Protein AF-A0A318IB27-F1 (afdb_monomer)

Secondary structure (DSSP, 8-state):
---------------------------HHHHHHHHHHHHHHHHHHTT-S--PPPPPPTTSHHHHHHHHHHHHHHHHHHHHHHHHHHHHHHHHHHHHHHHHHHHHHHHHHHHHHHHHHHHHHHHHHHHHHHHHHHHHHHHHTT---HHHHHHHHHHHHHHHHHHHHHHHHHHHHHTT-

Solvent-accessible surface area (backbone atoms only — not comparable to full-atom values): 10701 Å² total; per-residue (Å²): 134,92,79,89,88,85,85,82,87,81,89,88,81,86,79,84,82,81,85,75,83,84,76,82,79,74,57,75,71,56,56,56,50,52,55,53,53,52,56,57,57,56,62,62,62,76,71,70,76,82,83,82,85,79,87,80,76,96,81,53,64,68,63,54,48,54,50,49,55,54,47,53,54,48,50,53,49,51,52,48,52,51,50,55,47,52,52,51,51,51,53,50,51,52,52,50,51,56,50,50,52,54,50,51,55,50,50,53,50,52,52,50,52,45,52,53,39,54,51,50,40,54,53,49,52,54,49,42,52,54,49,50,54,50,48,53,57,33,49,77,67,67,72,59,51,74,71,55,51,52,58,49,50,54,53,41,52,53,47,51,55,48,39,50,55,43,50,55,51,40,53,60,52,59,77,72,109

Foldseek 3Di:
DDDDDDDDDDDDDDDDDDDDDPPPPDPPVVVVVVVVVVVVVVVVVVVPDDDDDDDDDPPCVVVVVVVVVVVVVVVVVVVVVVVVVVVVVVVVVVVVVVVVVVVVVVVVVLVVLLVVLVVLLVVLVVVLVVLVVVVVVCVVVVNDDPVNVVVSVVVNVVSVVVSVVSVVVSVVSVVVD

Radius of gyration: 41.43 Å; Cα contacts (8 Å, |Δi|>4): 38; chains: 1; bounding box: 82×75×104 Å

Nearest PDB structures (foldseek):
  4mh6-assembly1_A  TM=7.400E-01  e=7.649E+00  Vibrio parahaemolyticus RIMD 2210633
  5nnv-assembly1_A  TM=5.486E-01  e=3.718E+00  Bacillus subtilis subsp. subtilis str. 168
  4tko-assembly1_B  TM=5.538E-01  e=3.482E+00  Aquifex aeolicus VF5

Sequence (177 aa):
MVIKNNVKEPYNVWVSRGFRSFNLILPMKMIRVITLCAAVFFCQITMAQETSVPVIPVGNTEQMEQAKILEEAKEAKEVQKRIDKAERDAMKAEKAQKKAEKKLKKREKLTSDIDSKKRSIAKDTRKIEKLQEKMTKDQEKGKLSPLAIEKLNLKIDKLEKGIQKDKEKLDRLGRKQ

Mean predicted aligned error: 19.06 Å

Structure (mmCIF, N/CA/C/O backbone):
data_AF-A0A318IB27-F1
#
_entry.id   AF-A0A318IB27-F1
#
loop_
_atom_site.group_PDB
_atom_site.id
_atom_site.type_symbol
_atom_site.label_atom_id
_atom_site.label_alt_id
_atom_site.label_comp_id
_atom_site.label_asym_id
_atom_site.label_entity_id
_atom_site.label_seq_id
_atom_site.pdbx_PDB_ins_code
_atom_site.Cartn_x
_atom_site.Cartn_y
_atom_site.Cartn_z
_atom_site.occupancy
_atom_site.B_iso_or_equiv
_atom_site.auth_seq_id
_atom_site.auth_comp_id
_atom_site.auth_asym_id
_atom_site.auth_atom_id
_atom_site.pdbx_PDB_model_num
ATOM 1 N N . MET A 1 1 ? 15.494 -63.381 25.636 1.00 38.31 1 MET A N 1
ATOM 2 C CA . MET A 1 1 ? 16.592 -63.718 24.708 1.00 38.31 1 MET A CA 1
ATOM 3 C C . MET A 1 1 ? 16.727 -62.564 23.722 1.00 38.31 1 MET A C 1
ATOM 5 O O . MET A 1 1 ? 15.722 -62.117 23.189 1.00 38.31 1 MET A O 1
ATOM 9 N N . VAL A 1 2 ? 17.935 -62.009 23.627 1.00 41.12 2 VAL A N 1
ATOM 10 C CA . VAL A 1 2 ? 18.369 -60.872 22.786 1.00 41.12 2 VAL A CA 1
ATOM 11 C C . VAL A 1 2 ? 18.181 -61.270 21.304 1.00 41.12 2 VAL A C 1
ATOM 13 O O . VAL A 1 2 ? 18.254 -62.454 21.000 1.00 41.12 2 VAL A O 1
ATOM 16 N N . ILE A 1 3 ? 17.832 -60.389 20.360 1.00 42.78 3 ILE A N 1
ATOM 17 C CA . ILE A 1 3 ? 18.787 -59.619 19.539 1.00 42.78 3 ILE A CA 1
ATOM 18 C C . ILE A 1 3 ? 18.021 -58.546 18.737 1.00 42.78 3 ILE A C 1
ATOM 20 O O . ILE A 1 3 ? 17.115 -58.846 17.964 1.00 42.78 3 ILE A O 1
ATOM 24 N N . LYS A 1 4 ? 18.439 -57.284 18.914 1.00 46.69 4 LYS A N 1
ATOM 25 C CA . LYS A 1 4 ? 18.261 -56.183 17.955 1.00 46.69 4 LYS A CA 1
ATOM 26 C C . LYS A 1 4 ? 19.084 -56.496 16.708 1.00 46.69 4 LYS A C 1
ATOM 28 O O . LYS A 1 4 ? 20.252 -56.822 16.866 1.00 46.69 4 LYS A O 1
ATOM 33 N N . ASN A 1 5 ? 18.562 -56.252 15.510 1.00 49.19 5 ASN A N 1
ATOM 34 C CA . ASN A 1 5 ? 19.416 -55.826 14.404 1.00 49.19 5 ASN A CA 1
ATOM 35 C C . ASN A 1 5 ? 18.694 -54.828 13.502 1.00 49.19 5 ASN A C 1
ATOM 37 O O . ASN A 1 5 ? 17.497 -54.905 13.252 1.00 49.19 5 ASN A O 1
ATOM 41 N N . ASN A 1 6 ? 19.480 -53.838 13.117 1.00 45.00 6 ASN A N 1
ATOM 42 C CA . ASN A 1 6 ? 19.147 -52.533 12.593 1.00 45.00 6 ASN A CA 1
ATOM 43 C C . ASN A 1 6 ? 19.935 -52.413 11.292 1.00 45.00 6 ASN A C 1
ATOM 45 O O . ASN A 1 6 ? 21.157 -52.384 11.382 1.00 45.00 6 ASN A O 1
ATOM 49 N N . VAL A 1 7 ? 19.290 -52.360 10.123 1.00 48.00 7 VAL A N 1
ATOM 50 C CA . VAL A 1 7 ? 19.937 -51.868 8.895 1.00 48.00 7 VAL A CA 1
ATOM 51 C C . VAL A 1 7 ? 18.915 -51.117 8.034 1.00 48.00 7 VAL A C 1
ATOM 53 O O . VAL A 1 7 ? 17.853 -51.629 7.691 1.00 48.00 7 VAL A O 1
ATOM 56 N N . LYS A 1 8 ? 19.281 -49.867 7.745 1.00 40.97 8 LYS A N 1
ATOM 57 C CA . LYS A 1 8 ? 18.630 -48.834 6.932 1.00 40.97 8 LYS A CA 1
ATOM 58 C C . LYS A 1 8 ? 18.830 -49.066 5.424 1.00 40.97 8 LYS A C 1
ATOM 60 O O . LYS A 1 8 ? 19.967 -49.277 5.031 1.00 40.97 8 LYS A O 1
ATOM 65 N N . GLU A 1 9 ? 17.739 -48.866 4.666 1.00 42.59 9 GLU A N 1
ATOM 66 C CA . GLU A 1 9 ? 17.588 -48.137 3.372 1.00 42.59 9 GLU A CA 1
ATOM 67 C C . GLU A 1 9 ? 18.461 -48.473 2.127 1.00 42.59 9 GLU A C 1
ATOM 69 O O . GLU A 1 9 ? 19.534 -49.045 2.268 1.00 42.59 9 GLU A O 1
ATOM 74 N N . PRO A 1 10 ? 18.119 -48.003 0.895 1.00 51.00 10 PRO A N 1
ATOM 75 C CA . PRO A 1 10 ? 16.820 -47.585 0.332 1.00 51.00 10 PRO A CA 1
ATOM 76 C C . PRO A 1 10 ? 16.512 -48.112 -1.103 1.00 51.00 10 PRO A C 1
ATOM 78 O O . PRO A 1 10 ? 17.387 -48.381 -1.918 1.00 51.00 10 PRO A O 1
ATOM 81 N N . TYR A 1 11 ? 15.211 -48.168 -1.405 1.00 40.28 11 TYR A N 1
ATOM 82 C CA . TYR A 1 11 ? 14.511 -47.878 -2.673 1.00 40.28 11 TYR A CA 1
ATOM 83 C C . TYR A 1 11 ? 15.260 -47.955 -4.025 1.00 40.28 11 TYR A C 1
ATOM 85 O O . TYR A 1 11 ? 15.843 -46.980 -4.490 1.00 40.28 11 TYR A O 1
ATOM 93 N N . ASN A 1 12 ? 15.032 -49.054 -4.753 1.00 42.28 12 ASN A N 1
ATOM 94 C CA . ASN A 1 12 ? 15.069 -49.101 -6.218 1.00 42.28 12 ASN A CA 1
ATOM 95 C C . ASN A 1 12 ? 13.626 -49.107 -6.745 1.00 42.28 12 ASN A C 1
ATOM 97 O O . ASN A 1 12 ? 12.958 -50.138 -6.687 1.00 42.28 12 ASN A O 1
ATOM 101 N N . VAL A 1 13 ? 13.138 -47.977 -7.269 1.00 44.38 13 VAL A N 1
ATOM 102 C CA . VAL A 1 13 ? 11.916 -47.951 -8.090 1.00 44.38 13 VAL A CA 1
ATOM 103 C C . VAL A 1 13 ? 12.248 -47.368 -9.456 1.00 44.38 13 VAL A C 1
ATOM 105 O O . VAL A 1 13 ? 12.570 -46.196 -9.634 1.00 44.38 13 VAL A O 1
ATOM 108 N N . TRP A 1 14 ? 12.191 -48.287 -10.403 1.00 36.53 14 TRP A N 1
ATOM 109 C CA . TRP A 1 14 ? 12.417 -48.191 -11.828 1.00 36.53 14 TRP A CA 1
ATOM 110 C C . TRP A 1 14 ? 11.292 -47.362 -12.473 1.00 36.53 14 TRP A C 1
ATOM 112 O O . TRP A 1 14 ? 10.124 -47.739 -12.399 1.00 36.53 14 TRP A O 1
ATOM 122 N N . VAL A 1 15 ? 11.620 -46.219 -13.084 1.00 43.47 15 VAL A N 1
ATOM 123 C CA . VAL A 1 15 ? 10.656 -45.411 -13.850 1.00 43.47 15 VAL A CA 1
ATOM 124 C C . VAL A 1 15 ? 10.773 -45.773 -15.327 1.00 43.47 15 VAL A C 1
ATOM 126 O O . VAL A 1 15 ? 11.750 -45.436 -15.997 1.00 43.47 15 VAL A O 1
ATOM 129 N N . SER A 1 16 ? 9.746 -46.457 -15.827 1.00 41.84 16 SER A N 1
A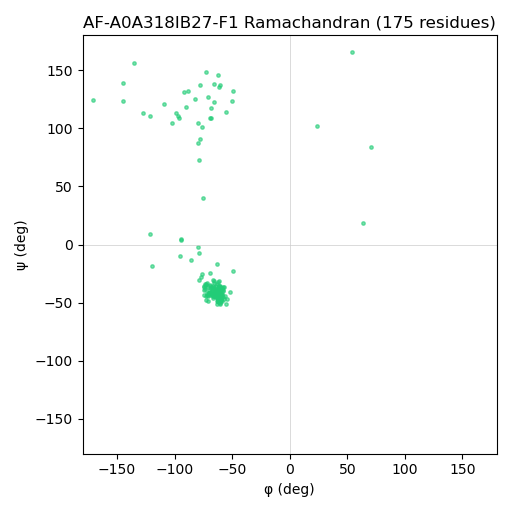TOM 130 C CA . SER A 1 16 ? 9.535 -46.800 -17.231 1.00 41.84 16 SER A CA 1
ATOM 131 C C . SER A 1 16 ? 9.545 -45.561 -18.134 1.00 41.84 16 SER A C 1
ATOM 133 O O . SER A 1 16 ? 8.641 -44.725 -18.094 1.00 41.84 16 SER A O 1
ATOM 135 N N . ARG A 1 17 ? 10.546 -45.475 -19.015 1.00 40.78 17 ARG A N 1
ATOM 136 C CA . ARG A 1 17 ? 10.558 -44.575 -20.175 1.00 40.78 17 ARG A CA 1
ATOM 137 C C . ARG A 1 17 ? 9.653 -45.148 -21.268 1.00 40.78 17 ARG A C 1
ATOM 139 O O . ARG A 1 17 ? 10.041 -46.051 -22.000 1.00 40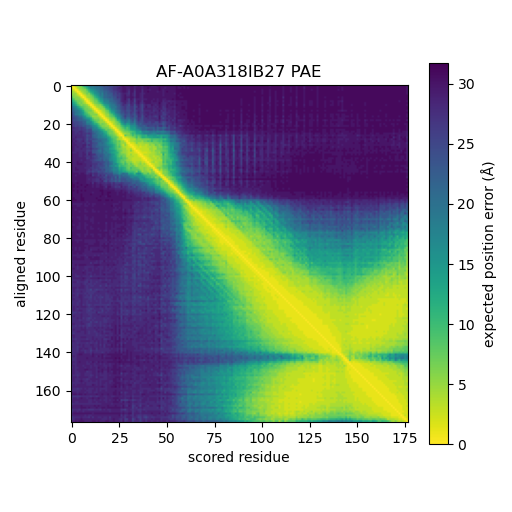.78 17 ARG A O 1
ATOM 146 N N . GLY A 1 18 ? 8.445 -44.599 -21.374 1.00 41.88 18 GLY A N 1
ATOM 147 C CA . GLY A 1 18 ? 7.540 -44.827 -22.496 1.00 41.88 18 GLY A CA 1
ATOM 148 C C . GLY A 1 18 ? 8.072 -44.179 -23.774 1.00 41.88 18 GLY A C 1
ATOM 149 O O . GLY A 1 18 ? 8.070 -42.958 -23.915 1.00 41.88 18 GLY A O 1
ATOM 150 N N . PHE A 1 19 ? 8.516 -45.023 -24.699 1.00 40.22 19 PHE A N 1
ATOM 151 C CA . PHE A 1 19 ? 8.835 -44.706 -26.086 1.00 40.22 19 PHE A CA 1
ATOM 152 C C . PHE A 1 19 ? 7.521 -44.368 -26.818 1.00 40.22 19 PHE A C 1
ATOM 154 O O . PHE A 1 19 ? 6.678 -45.243 -27.014 1.00 40.22 19 PHE A O 1
ATOM 161 N N . ARG A 1 20 ? 7.298 -43.096 -27.177 1.00 42.47 20 ARG A N 1
ATOM 162 C CA . ARG A 1 20 ? 6.221 -42.693 -28.099 1.00 42.47 20 ARG A CA 1
ATOM 163 C C . ARG A 1 20 ? 6.827 -42.245 -29.420 1.00 42.47 20 ARG A C 1
ATOM 165 O O . ARG A 1 20 ? 7.618 -41.308 -29.470 1.00 42.47 20 ARG A O 1
ATOM 172 N N . SER A 1 21 ? 6.419 -42.950 -30.465 1.00 42.00 21 SER A N 1
ATOM 173 C CA . SER A 1 21 ? 6.747 -42.760 -31.870 1.00 42.00 21 SER A CA 1
ATOM 174 C C . SER A 1 21 ? 6.536 -41.315 -32.331 1.00 42.00 21 SER A C 1
ATOM 176 O O . SER A 1 21 ? 5.437 -40.768 -32.230 1.00 42.00 21 SER A O 1
ATOM 178 N N . PHE A 1 22 ? 7.592 -40.711 -32.874 1.00 38.22 22 PHE A N 1
ATOM 179 C CA . PHE A 1 22 ? 7.552 -39.417 -33.550 1.00 38.2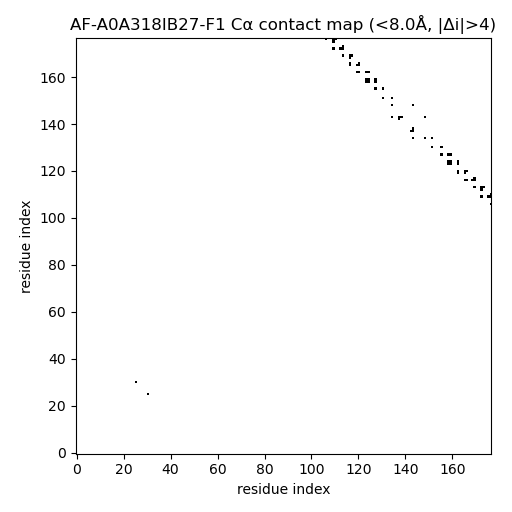2 22 PHE A CA 1
ATOM 180 C C . PHE A 1 22 ? 6.975 -39.610 -34.962 1.00 38.22 22 PHE A C 1
ATOM 182 O O . PHE A 1 22 ? 7.697 -39.890 -35.913 1.00 38.22 22 PHE A O 1
ATOM 189 N N . ASN A 1 23 ? 5.654 -39.489 -35.103 1.00 41.22 23 ASN A N 1
ATOM 190 C CA . ASN A 1 23 ? 5.023 -39.272 -36.404 1.00 41.22 23 ASN A CA 1
ATOM 191 C C . ASN A 1 23 ? 5.162 -37.782 -36.746 1.00 41.22 23 ASN A C 1
ATOM 193 O O . ASN A 1 23 ? 4.488 -36.935 -36.159 1.00 41.22 23 ASN A O 1
ATOM 197 N N . LEU A 1 24 ? 6.082 -37.457 -37.657 1.00 50.94 24 LEU A N 1
ATOM 198 C CA . LEU A 1 24 ? 6.379 -36.089 -38.082 1.00 50.94 24 LEU A CA 1
ATOM 199 C C . LEU A 1 24 ? 5.321 -35.607 -39.091 1.00 50.94 24 LEU A C 1
ATOM 201 O O . LEU A 1 24 ? 5.569 -35.504 -40.288 1.00 50.94 24 LEU A O 1
ATOM 205 N N . ILE A 1 25 ? 4.111 -35.322 -38.612 1.00 56.25 25 ILE A N 1
ATOM 206 C CA . ILE A 1 25 ? 3.087 -34.637 -39.409 1.00 56.25 25 ILE A CA 1
ATOM 207 C C . ILE A 1 25 ? 3.426 -33.144 -39.378 1.00 56.25 25 ILE A C 1
ATOM 209 O O . ILE A 1 25 ? 2.989 -32.399 -38.500 1.00 56.25 25 ILE A O 1
ATOM 213 N N . LEU A 1 26 ? 4.277 -32.709 -40.310 1.00 55.53 26 LEU A N 1
ATOM 214 C CA . LEU A 1 26 ? 4.563 -31.290 -40.505 1.00 55.53 26 LEU A CA 1
ATOM 215 C C . LEU A 1 26 ? 3.323 -30.608 -41.120 1.00 55.53 26 LEU A C 1
ATOM 217 O O . LEU A 1 26 ? 2.827 -31.061 -42.153 1.00 55.53 26 LEU A O 1
ATOM 221 N N . PRO A 1 27 ? 2.795 -29.519 -40.531 1.00 55.69 27 PRO A N 1
ATOM 222 C CA . PRO A 1 27 ? 1.647 -28.803 -41.081 1.00 55.69 27 PRO A CA 1
ATOM 223 C C . PRO A 1 27 ? 1.964 -28.267 -42.487 1.00 55.69 27 PRO A C 1
ATOM 225 O O . PRO A 1 27 ? 3.021 -27.676 -42.690 1.00 55.69 27 PRO A O 1
ATOM 228 N N . MET A 1 28 ? 1.029 -28.386 -43.443 1.00 61.12 28 MET A N 1
ATOM 229 C CA . MET A 1 28 ? 1.177 -27.953 -44.856 1.00 61.12 28 MET A CA 1
ATOM 230 C C . MET A 1 28 ? 1.713 -26.520 -45.045 1.00 61.12 28 MET A C 1
ATOM 232 O O . MET A 1 28 ? 2.271 -26.183 -46.088 1.00 61.12 28 MET A O 1
ATOM 236 N N . LYS A 1 29 ? 1.561 -25.662 -44.031 1.00 57.09 29 LYS A N 1
ATOM 237 C CA . LYS A 1 29 ? 2.108 -24.301 -44.005 1.00 57.09 29 LYS A CA 1
ATOM 238 C C . LYS A 1 29 ? 3.640 -24.279 -43.905 1.00 57.09 29 LYS A C 1
ATOM 240 O O . LYS A 1 29 ? 4.251 -23.423 -44.530 1.00 57.09 29 LYS A O 1
ATOM 245 N N . MET A 1 30 ? 4.262 -25.226 -43.196 1.00 59.56 30 MET A N 1
ATOM 246 C CA . MET A 1 30 ? 5.726 -25.331 -43.096 1.00 59.56 30 MET A CA 1
ATOM 247 C C . MET A 1 30 ? 6.366 -25.838 -44.391 1.00 59.56 30 MET A C 1
ATOM 249 O O . MET A 1 30 ? 7.422 -25.344 -44.767 1.00 59.56 30 MET A O 1
ATOM 253 N N . ILE A 1 31 ? 5.700 -26.739 -45.120 1.00 63.38 31 ILE A N 1
ATOM 254 C CA . ILE A 1 31 ? 6.185 -27.222 -46.425 1.00 63.38 31 ILE A CA 1
ATOM 255 C C . ILE A 1 31 ? 6.308 -26.047 -47.406 1.00 63.38 31 ILE A C 1
ATOM 257 O O . ILE A 1 31 ? 7.343 -25.889 -48.041 1.00 63.38 31 ILE A O 1
ATOM 261 N N . ARG A 1 32 ? 5.310 -25.151 -47.445 1.00 61.03 32 ARG A N 1
ATOM 262 C CA . ARG A 1 32 ? 5.336 -23.948 -48.299 1.00 61.03 32 ARG A CA 1
ATOM 263 C C . ARG A 1 32 ? 6.462 -22.968 -47.950 1.00 61.03 32 ARG A C 1
ATOM 265 O O . ARG A 1 32 ? 7.012 -22.345 -48.852 1.00 61.03 32 ARG A O 1
ATOM 272 N N . VAL A 1 33 ? 6.817 -22.845 -46.670 1.00 68.50 33 VAL A N 1
ATOM 273 C CA . VAL A 1 33 ? 7.928 -21.986 -46.221 1.00 68.50 33 VAL A CA 1
ATOM 274 C C . VAL A 1 33 ? 9.277 -22.586 -46.624 1.00 68.50 33 VAL A C 1
ATOM 276 O O . VAL A 1 33 ? 10.133 -21.866 -47.128 1.00 68.50 33 VAL A O 1
ATOM 279 N N . ILE A 1 34 ? 9.444 -23.906 -46.493 1.00 70.25 34 ILE A N 1
ATOM 280 C CA . ILE A 1 34 ? 10.672 -24.604 -46.903 1.00 70.25 34 ILE A CA 1
ATOM 281 C C . ILE A 1 34 ? 10.877 -24.498 -48.424 1.00 70.25 34 ILE A C 1
ATOM 283 O O . ILE A 1 34 ? 11.988 -24.216 -48.869 1.00 70.25 34 ILE A O 1
ATOM 287 N N . THR A 1 35 ? 9.813 -24.634 -49.225 1.00 67.31 35 THR A N 1
ATOM 288 C CA . THR A 1 35 ? 9.892 -24.471 -50.689 1.00 67.31 35 THR A CA 1
ATOM 289 C C . THR A 1 35 ? 10.285 -23.046 -51.100 1.00 67.31 35 THR A C 1
ATOM 291 O O . THR A 1 35 ? 11.093 -22.874 -52.009 1.00 67.31 35 THR A O 1
ATOM 294 N N . LEU A 1 36 ? 9.777 -22.018 -50.410 1.00 66.50 36 LEU A N 1
ATOM 295 C CA . LEU A 1 36 ? 10.155 -20.619 -50.655 1.00 66.50 36 LEU A CA 1
ATOM 296 C C . LEU A 1 36 ? 11.618 -20.334 -50.277 1.00 66.50 36 LEU A C 1
ATOM 298 O O . LEU A 1 36 ? 12.319 -19.654 -51.022 1.00 66.50 36 LEU A O 1
ATOM 302 N N . CYS A 1 37 ? 12.108 -20.894 -49.168 1.00 64.62 37 CYS A N 1
ATOM 303 C CA . CYS A 1 37 ? 13.511 -20.755 -48.768 1.00 64.62 37 CYS A CA 1
ATOM 304 C C . CYS A 1 37 ? 14.480 -21.444 -49.746 1.00 64.62 37 CYS A C 1
ATOM 306 O O . CYS A 1 37 ? 15.548 -20.899 -50.020 1.00 64.62 37 CYS A O 1
ATOM 308 N N . ALA A 1 38 ? 14.108 -22.596 -50.315 1.00 66.12 38 ALA A N 1
ATOM 309 C CA . ALA A 1 38 ? 14.929 -23.292 -51.309 1.00 66.12 38 ALA A CA 1
ATOM 310 C C . ALA A 1 38 ? 15.066 -22.502 -52.627 1.00 66.12 38 ALA A C 1
ATOM 312 O O . ALA A 1 38 ? 16.149 -22.460 -53.211 1.00 66.12 38 ALA A O 1
ATOM 313 N N . ALA A 1 39 ? 14.005 -21.814 -53.065 1.00 63.91 39 ALA A N 1
ATOM 314 C CA . ALA A 1 39 ? 14.032 -20.981 -54.271 1.00 63.91 39 ALA A CA 1
ATOM 315 C C . ALA A 1 39 ? 14.952 -19.752 -54.129 1.00 63.91 39 ALA A C 1
ATOM 317 O O . ALA A 1 39 ? 15.639 -19.375 -55.077 1.00 63.91 39 ALA A O 1
ATOM 318 N N . VAL A 1 40 ? 15.022 -19.155 -52.933 1.00 65.88 40 VAL A N 1
ATOM 319 C CA . VAL A 1 40 ? 15.934 -18.032 -52.651 1.00 65.88 40 VAL A CA 1
ATOM 320 C C . VAL A 1 40 ? 17.395 -18.491 -52.640 1.00 65.88 40 VAL A C 1
ATOM 322 O O . VAL A 1 40 ? 18.258 -17.779 -53.149 1.00 65.88 40 VAL A O 1
ATOM 325 N N . PHE A 1 41 ? 17.677 -19.692 -52.124 1.00 62.88 41 PHE A N 1
ATOM 326 C CA . PHE A 1 41 ? 19.031 -20.256 -52.118 1.00 62.88 41 PHE A CA 1
ATOM 327 C C . PHE A 1 41 ? 19.529 -20.620 -53.524 1.00 62.88 41 PHE A C 1
ATOM 329 O O . PHE A 1 41 ? 20.696 -20.397 -53.834 1.00 62.88 41 PHE A O 1
ATOM 336 N N . PHE A 1 42 ? 18.647 -21.115 -54.400 1.00 59.53 42 PHE A N 1
ATOM 337 C CA . PHE A 1 42 ? 18.995 -21.434 -55.789 1.00 59.53 42 PHE A CA 1
ATOM 338 C C . PHE A 1 42 ? 19.367 -20.182 -56.607 1.00 59.53 42 PHE A C 1
ATOM 340 O O . PHE A 1 42 ? 20.271 -20.231 -57.436 1.00 59.53 42 PHE A O 1
ATOM 347 N N . CYS A 1 43 ? 18.744 -19.035 -56.311 1.00 59.00 43 CYS A N 1
ATOM 348 C CA . CYS A 1 43 ? 19.005 -17.762 -56.994 1.00 59.00 43 CYS A CA 1
ATOM 349 C C . CYS A 1 43 ? 20.402 -17.174 -56.691 1.00 59.00 43 CYS A C 1
ATOM 351 O O . CYS A 1 43 ? 20.958 -16.431 -57.496 1.00 59.00 43 CYS A O 1
ATOM 353 N N . GLN A 1 44 ? 21.004 -17.528 -55.549 1.00 53.97 44 GLN A N 1
ATOM 354 C CA . GLN A 1 44 ? 22.350 -17.064 -55.177 1.00 53.97 44 GLN A CA 1
ATOM 355 C C . GLN A 1 44 ? 23.463 -17.800 -55.945 1.00 53.97 44 GLN A C 1
ATOM 357 O O . GLN A 1 44 ? 24.540 -17.247 -56.140 1.00 53.97 44 GLN A O 1
ATOM 362 N N . ILE A 1 45 ? 23.219 -19.032 -56.410 1.00 58.47 45 ILE A N 1
ATOM 363 C CA . ILE A 1 45 ? 24.243 -19.858 -57.076 1.00 58.47 45 ILE A CA 1
ATOM 364 C C . ILE A 1 45 ? 24.450 -19.414 -58.535 1.00 58.47 45 ILE A C 1
ATOM 366 O O . ILE A 1 45 ? 25.562 -19.479 -59.052 1.00 58.47 45 ILE A O 1
ATOM 370 N N . THR A 1 46 ? 23.415 -18.884 -59.194 1.00 54.97 46 THR A N 1
ATOM 371 C CA . THR A 1 46 ? 23.473 -18.456 -60.606 1.00 54.97 46 THR A CA 1
ATOM 372 C C . THR A 1 46 ? 24.149 -17.102 -60.840 1.00 54.97 46 THR A C 1
ATOM 374 O O . THR A 1 46 ? 24.381 -16.741 -61.988 1.00 54.97 46 THR A O 1
ATOM 377 N N . MET A 1 47 ? 24.490 -16.350 -59.789 1.00 53.00 47 MET A N 1
ATOM 378 C CA . MET A 1 47 ? 25.232 -15.081 -59.906 1.00 53.00 47 MET A CA 1
ATOM 379 C C . MET A 1 47 ? 26.753 -15.246 -59.734 1.00 53.00 47 MET A C 1
ATOM 381 O O . MET A 1 47 ? 27.476 -14.255 -59.725 1.00 53.00 47 MET A O 1
ATOM 385 N N . ALA A 1 48 ? 27.250 -16.482 -59.595 1.00 54.41 48 ALA A N 1
ATOM 386 C CA . ALA A 1 48 ? 28.656 -16.773 -59.306 1.00 54.41 48 ALA A CA 1
ATOM 387 C C . ALA A 1 48 ? 29.538 -17.050 -60.545 1.00 54.41 48 ALA A C 1
ATOM 389 O O . ALA A 1 48 ? 30.716 -17.361 -60.375 1.00 54.41 48 ALA A O 1
ATOM 390 N N . GLN A 1 49 ? 29.022 -16.936 -61.777 1.00 42.62 49 GLN A N 1
ATOM 391 C CA . GLN A 1 49 ? 29.834 -17.106 -62.989 1.00 42.62 49 GLN A CA 1
ATOM 392 C C . GLN A 1 49 ? 30.277 -15.773 -63.612 1.00 42.62 49 GLN A C 1
ATOM 394 O O . GLN A 1 49 ? 29.484 -15.019 -64.165 1.00 42.62 49 GLN A O 1
ATOM 399 N N . GLU A 1 50 ? 31.598 -15.587 -63.545 1.00 44.6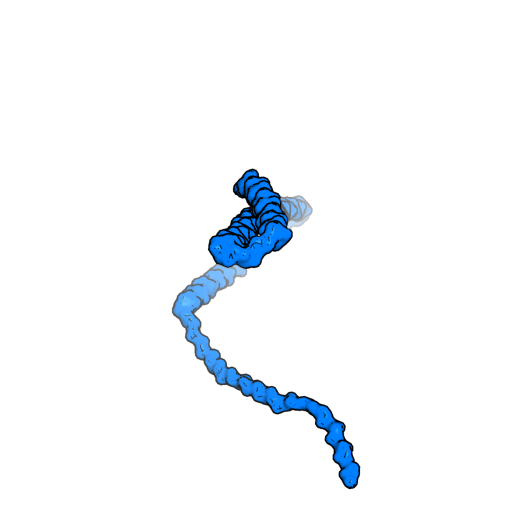9 50 GLU A N 1
ATOM 400 C CA . GLU A 1 50 ? 32.476 -15.013 -64.573 1.00 44.69 50 GLU A CA 1
ATOM 401 C C . GLU A 1 50 ? 32.374 -13.509 -64.858 1.00 44.69 50 GLU A C 1
ATOM 403 O O . GLU A 1 50 ? 31.825 -13.058 -65.859 1.00 44.69 50 GLU A O 1
ATOM 408 N N . THR A 1 51 ? 33.080 -12.723 -64.041 1.00 40.56 51 THR A N 1
ATOM 409 C CA . THR A 1 51 ? 33.666 -11.457 -64.502 1.00 40.56 51 THR A CA 1
ATOM 410 C C . THR A 1 51 ? 35.132 -11.672 -64.862 1.00 40.56 51 THR A C 1
ATOM 412 O O . THR A 1 51 ? 35.979 -11.904 -63.999 1.00 40.56 51 THR A O 1
ATOM 415 N N . SER A 1 52 ? 35.402 -11.595 -66.162 1.00 45.50 52 SER A N 1
ATOM 416 C CA . SER A 1 52 ? 36.714 -11.560 -66.804 1.00 45.50 52 SER A CA 1
ATOM 417 C C . SER A 1 52 ? 37.649 -10.528 -66.172 1.00 45.50 52 SER A C 1
ATOM 419 O O . SER A 1 52 ? 37.280 -9.365 -66.011 1.00 45.50 52 SER A O 1
ATOM 421 N N . VAL A 1 53 ? 38.873 -10.959 -65.876 1.00 50.31 53 VAL A N 1
ATOM 422 C CA . VAL A 1 53 ? 39.991 -10.152 -65.369 1.00 50.31 53 VAL A CA 1
ATOM 423 C C . VAL A 1 53 ? 40.441 -9.126 -66.424 1.00 50.31 53 VAL A C 1
ATOM 425 O O . VAL A 1 53 ? 40.862 -9.545 -67.503 1.00 50.31 53 VAL A O 1
ATOM 428 N N . PRO A 1 54 ? 40.442 -7.807 -66.146 1.00 48.06 54 PRO A N 1
ATOM 429 C CA . PRO A 1 54 ? 41.221 -6.854 -66.922 1.00 48.06 54 PRO A CA 1
ATOM 430 C C . PRO A 1 54 ? 42.611 -6.644 -66.297 1.00 48.06 54 PRO A C 1
ATOM 432 O O . PRO A 1 54 ? 42.767 -6.418 -65.098 1.00 48.06 54 PRO A O 1
ATOM 435 N N . VAL A 1 55 ? 43.622 -6.737 -67.158 1.00 51.50 55 VAL A N 1
ATOM 436 C CA . VAL A 1 55 ? 45.054 -6.538 -66.898 1.00 51.50 55 VAL A CA 1
ATOM 437 C C . VAL A 1 55 ? 45.340 -5.106 -66.412 1.00 51.50 55 VAL A C 1
ATOM 439 O O . VAL A 1 55 ? 44.832 -4.138 -66.975 1.00 51.50 55 VAL A O 1
ATOM 442 N N . ILE A 1 56 ? 46.174 -4.979 -65.374 1.00 46.75 56 ILE A N 1
ATOM 443 C CA . ILE A 1 56 ? 46.553 -3.725 -64.695 1.00 46.75 56 ILE A CA 1
ATOM 444 C C . ILE A 1 56 ? 47.785 -3.085 -65.378 1.00 46.75 56 ILE A C 1
ATOM 446 O O . ILE A 1 56 ? 48.789 -3.780 -65.545 1.00 46.75 56 ILE A O 1
ATOM 450 N N . PRO A 1 57 ? 47.793 -1.773 -65.698 1.00 47.88 57 PRO A N 1
ATOM 451 C CA . PRO A 1 57 ? 49.023 -1.013 -65.926 1.00 47.88 57 PRO A CA 1
ATOM 452 C C . PRO A 1 57 ? 49.640 -0.554 -64.587 1.00 47.88 57 PRO A C 1
ATOM 454 O O . PRO A 1 57 ? 48.995 0.095 -63.763 1.00 47.88 57 PRO A O 1
ATOM 457 N N . VAL A 1 58 ? 50.914 -0.899 -64.388 1.00 49.12 58 VAL A N 1
ATOM 458 C CA . VAL A 1 58 ? 51.704 -0.889 -63.133 1.00 49.12 58 VAL A CA 1
ATOM 459 C C . VAL A 1 58 ? 52.139 0.528 -62.673 1.00 49.12 58 VAL A C 1
ATOM 461 O O . VAL A 1 58 ? 53.250 0.732 -62.209 1.00 49.12 58 VAL A O 1
ATOM 464 N N . GLY A 1 59 ? 51.276 1.543 -62.798 1.00 48.75 59 GLY A N 1
ATOM 465 C CA . GLY A 1 59 ? 51.594 2.934 -62.412 1.00 48.75 59 GLY A CA 1
ATOM 466 C C . GLY A 1 59 ? 50.712 3.559 -61.321 1.00 48.75 59 GLY A C 1
ATOM 467 O O . GLY A 1 59 ? 51.123 4.535 -60.705 1.00 48.75 59 GLY A O 1
ATOM 468 N N . ASN A 1 60 ? 49.520 3.002 -61.060 1.00 53.19 60 ASN A N 1
ATOM 469 C CA . ASN A 1 60 ? 48.467 3.642 -60.245 1.00 53.19 60 ASN A CA 1
ATOM 470 C C . ASN A 1 60 ? 48.033 2.821 -59.010 1.00 53.19 60 ASN A C 1
ATOM 472 O O . ASN A 1 60 ? 47.035 3.146 -58.361 1.00 53.19 60 ASN A O 1
ATOM 476 N N . THR A 1 61 ? 48.746 1.738 -58.696 1.00 54.28 61 THR A N 1
ATOM 477 C CA . THR A 1 61 ? 48.333 0.710 -57.724 1.00 54.28 61 THR A CA 1
ATOM 478 C C . THR A 1 61 ? 48.187 1.263 -56.304 1.00 54.28 61 THR A C 1
ATOM 480 O O . THR A 1 61 ? 47.194 0.988 -55.639 1.00 54.28 61 THR A O 1
ATOM 483 N N . GLU A 1 62 ? 49.097 2.139 -55.876 1.00 55.47 62 GLU A N 1
ATOM 484 C CA . GLU A 1 62 ? 49.088 2.711 -54.521 1.00 55.47 62 GLU A CA 1
ATOM 485 C C . GLU A 1 62 ? 47.912 3.676 -54.286 1.00 55.47 62 GLU A C 1
ATOM 487 O O . GLU A 1 62 ? 47.321 3.695 -53.208 1.00 55.47 62 GLU A O 1
ATOM 492 N N . GLN A 1 63 ? 47.513 4.454 -55.300 1.00 57.44 63 GLN A N 1
ATOM 493 C CA . GLN A 1 63 ? 46.367 5.371 -55.198 1.00 57.44 63 GLN A CA 1
ATOM 494 C C . GLN A 1 63 ? 45.030 4.618 -55.206 1.00 57.44 63 GLN A C 1
ATOM 496 O O . GLN A 1 63 ? 44.079 5.025 -54.538 1.00 57.44 63 GLN A O 1
ATOM 501 N N . MET A 1 64 ? 44.956 3.504 -55.938 1.00 59.00 64 MET A N 1
ATOM 502 C CA . MET A 1 64 ? 43.767 2.655 -56.013 1.00 59.00 64 MET A CA 1
ATOM 503 C C . MET A 1 64 ? 43.582 1.819 -54.734 1.00 59.00 64 MET A C 1
ATOM 505 O O . MET A 1 64 ? 42.457 1.658 -54.260 1.00 59.00 64 MET A O 1
ATOM 509 N N . GLU A 1 65 ? 44.678 1.358 -54.123 1.00 61.69 65 GLU A N 1
ATOM 510 C CA . GLU A 1 65 ? 44.669 0.729 -52.796 1.00 61.69 65 GLU A CA 1
ATOM 511 C C . GLU A 1 65 ? 44.289 1.725 -51.696 1.00 61.69 65 GLU A C 1
ATOM 513 O O . GLU A 1 65 ? 43.418 1.427 -50.880 1.00 61.69 65 GLU A O 1
ATOM 518 N N . GLN A 1 66 ? 44.841 2.943 -51.707 1.00 62.06 66 GLN A N 1
ATOM 519 C CA . GLN A 1 66 ? 44.439 3.996 -50.766 1.00 62.06 66 GLN A CA 1
ATOM 520 C C . GLN A 1 66 ? 42.956 4.372 -50.905 1.00 62.06 66 GLN A C 1
ATOM 522 O O . GLN A 1 66 ? 42.285 4.584 -49.894 1.00 62.06 66 GLN A O 1
ATOM 527 N N . ALA A 1 67 ? 42.418 4.414 -52.129 1.00 69.19 67 ALA A N 1
ATOM 528 C CA . ALA A 1 67 ? 40.996 4.658 -52.368 1.00 69.19 67 ALA A CA 1
ATOM 529 C C . ALA A 1 67 ? 40.107 3.525 -51.824 1.00 69.19 67 ALA A C 1
ATOM 531 O O . ALA A 1 67 ? 39.112 3.818 -51.160 1.00 69.19 67 ALA A O 1
ATOM 532 N N . LYS A 1 68 ? 40.495 2.254 -52.018 1.00 69.19 68 LYS A N 1
ATOM 533 C CA . LYS A 1 68 ? 39.802 1.086 -51.441 1.00 69.19 68 LYS A CA 1
ATOM 534 C C . LYS A 1 68 ? 39.819 1.090 -49.915 1.00 69.19 68 LYS A C 1
ATOM 536 O O . LYS A 1 68 ? 38.773 0.924 -49.299 1.00 69.19 68 LYS A O 1
ATOM 541 N N . ILE A 1 69 ? 40.972 1.357 -49.300 1.00 71.00 69 ILE A N 1
ATOM 542 C CA . ILE A 1 69 ? 41.104 1.439 -47.836 1.00 71.00 69 ILE A CA 1
ATOM 543 C C . ILE A 1 69 ? 40.224 2.571 -47.279 1.00 71.00 69 ILE A C 1
ATOM 545 O O . ILE A 1 69 ? 39.610 2.435 -46.219 1.00 71.00 69 ILE A O 1
ATOM 549 N N . LEU A 1 70 ? 40.126 3.698 -47.992 1.00 72.75 70 LEU A N 1
ATOM 550 C CA . LEU A 1 70 ? 39.285 4.824 -47.589 1.00 72.75 70 LEU A CA 1
ATOM 551 C C . LEU A 1 70 ? 37.785 4.531 -47.757 1.00 72.75 70 LEU A C 1
ATOM 553 O O . LEU A 1 70 ? 36.976 5.038 -46.976 1.00 72.75 70 LEU A O 1
ATOM 557 N N . GLU A 1 71 ? 37.406 3.740 -48.760 1.00 74.19 71 GLU A N 1
ATOM 558 C CA . GLU A 1 71 ? 36.028 3.304 -48.986 1.00 74.19 71 GLU A CA 1
ATOM 559 C C . GLU A 1 71 ? 35.597 2.260 -47.948 1.00 74.19 71 GLU A C 1
ATOM 561 O O . GLU A 1 71 ? 34.598 2.473 -47.262 1.00 74.19 71 GLU A O 1
ATOM 566 N N . GLU A 1 72 ? 36.417 1.239 -47.693 1.00 71.88 72 GLU A N 1
ATOM 567 C CA . GLU A 1 72 ? 36.204 0.264 -46.615 1.00 71.88 72 GLU A CA 1
ATOM 568 C C . GLU A 1 72 ? 36.131 0.946 -45.241 1.00 71.88 72 GLU A C 1
ATOM 570 O O . GLU A 1 72 ? 35.272 0.625 -44.418 1.00 71.88 72 GLU A O 1
ATOM 575 N N . ALA A 1 73 ? 36.960 1.966 -44.988 1.00 73.31 73 ALA A N 1
ATOM 576 C CA . ALA A 1 73 ? 36.884 2.754 -43.759 1.00 73.31 73 ALA A CA 1
ATOM 577 C C . ALA A 1 73 ? 35.588 3.582 -43.652 1.00 73.31 73 ALA A C 1
ATOM 579 O O . ALA A 1 73 ? 35.113 3.842 -42.540 1.00 73.31 73 ALA A O 1
ATOM 580 N N . LYS A 1 74 ? 35.000 4.024 -44.773 1.00 80.38 74 LYS A N 1
ATOM 581 C CA . LYS A 1 74 ? 33.690 4.701 -44.790 1.00 80.38 74 LYS A CA 1
ATOM 582 C C . LYS A 1 74 ? 32.559 3.704 -44.566 1.00 80.38 74 LYS A C 1
ATOM 584 O O . LYS A 1 74 ? 31.678 3.987 -43.756 1.00 80.38 74 LYS A O 1
ATOM 589 N N . GLU A 1 75 ? 32.608 2.541 -45.204 1.00 75.94 75 GLU A N 1
ATOM 590 C CA . GLU A 1 75 ? 31.622 1.476 -45.015 1.00 75.94 75 GLU A CA 1
ATOM 591 C C . GLU A 1 75 ? 31.638 0.944 -43.581 1.00 75.94 75 GLU A C 1
ATOM 593 O O . GLU A 1 75 ? 30.589 0.892 -42.938 1.00 75.94 75 GLU A O 1
ATOM 598 N N . ALA A 1 76 ? 32.818 0.679 -43.015 1.00 76.75 76 ALA A N 1
ATOM 599 C CA . ALA A 1 76 ? 32.969 0.281 -41.618 1.00 76.75 76 ALA A CA 1
ATOM 600 C C . ALA A 1 76 ? 32.416 1.346 -40.654 1.00 76.75 76 ALA A C 1
ATOM 602 O O . ALA A 1 76 ? 31.731 1.016 -39.685 1.00 76.75 76 ALA A O 1
ATOM 603 N N . LYS A 1 77 ? 32.634 2.641 -40.937 1.00 81.94 77 LYS A N 1
ATOM 604 C CA . LYS A 1 77 ? 32.056 3.742 -40.145 1.00 81.94 77 LYS A CA 1
ATOM 605 C C . LYS A 1 77 ? 30.535 3.815 -40.263 1.00 81.94 77 LYS A C 1
ATOM 607 O O . LYS A 1 77 ? 29.871 4.099 -39.268 1.00 81.94 77 LYS A O 1
ATOM 612 N N . GLU A 1 78 ? 29.965 3.586 -41.441 1.00 83.44 78 GLU A N 1
ATOM 613 C CA . GLU A 1 78 ? 28.510 3.580 -41.623 1.00 83.44 78 GLU A CA 1
ATOM 614 C C . GLU A 1 78 ? 27.857 2.359 -40.963 1.00 83.44 78 GLU A C 1
ATOM 616 O O . GLU A 1 78 ? 26.817 2.499 -40.315 1.00 83.44 78 GLU A O 1
ATOM 621 N N . VAL A 1 79 ? 28.492 1.187 -41.035 1.00 80.44 79 VAL A N 1
ATOM 622 C CA . VAL A 1 79 ? 28.062 -0.017 -40.312 1.00 80.44 79 VAL A CA 1
ATOM 623 C C . VAL A 1 79 ? 28.131 0.212 -38.801 1.00 80.44 79 VAL A C 1
ATOM 625 O O . VAL A 1 79 ? 27.132 -0.016 -38.117 1.00 80.44 79 VAL A O 1
ATOM 628 N N . GLN A 1 80 ? 29.230 0.769 -38.282 1.00 82.75 80 GLN A N 1
ATOM 629 C CA . GLN A 1 80 ? 29.356 1.094 -36.859 1.00 82.75 80 GLN A CA 1
ATOM 630 C C . GLN A 1 80 ? 28.277 2.087 -36.411 1.00 82.75 80 GLN A C 1
ATOM 632 O O . GLN A 1 80 ? 27.590 1.849 -35.424 1.00 82.75 80 GLN A O 1
ATOM 637 N N . LYS A 1 81 ? 28.022 3.155 -37.181 1.00 86.31 81 LYS A N 1
ATOM 638 C CA . LYS A 1 81 ? 26.942 4.110 -36.875 1.00 86.31 81 LYS A CA 1
ATOM 639 C C . LYS A 1 81 ? 25.561 3.454 -36.865 1.00 86.31 81 LYS A C 1
ATOM 641 O O . LYS A 1 81 ? 24.701 3.888 -36.096 1.00 86.31 81 LYS A O 1
ATOM 646 N N . ARG A 1 82 ? 25.305 2.467 -37.732 1.00 82.56 82 ARG A N 1
ATOM 647 C CA . ARG A 1 82 ? 24.039 1.714 -37.756 1.00 82.56 82 ARG A CA 1
ATOM 648 C C . ARG A 1 82 ? 23.907 0.820 -36.525 1.00 82.56 82 ARG A C 1
ATOM 650 O O . ARG A 1 82 ? 22.840 0.828 -35.916 1.00 82.56 82 ARG A O 1
ATOM 657 N N . ILE A 1 83 ? 24.980 0.140 -36.123 1.00 84.44 83 ILE A N 1
ATOM 658 C CA . ILE A 1 83 ? 25.030 -0.664 -34.892 1.00 84.44 83 ILE A CA 1
ATOM 659 C C . ILE A 1 83 ? 24.825 0.235 -33.666 1.00 84.44 83 ILE A C 1
ATOM 661 O O . ILE A 1 83 ? 23.909 -0.005 -32.886 1.00 84.44 83 ILE A O 1
ATOM 665 N N . ASP A 1 84 ? 25.555 1.346 -33.561 1.00 86.81 84 ASP A N 1
ATOM 666 C CA . ASP A 1 84 ? 25.440 2.299 -32.450 1.00 86.81 84 ASP A CA 1
ATOM 667 C C . ASP A 1 84 ? 24.049 2.949 -32.373 1.00 86.81 84 ASP A C 1
ATOM 669 O O . ASP A 1 84 ? 23.581 3.346 -31.302 1.00 86.81 84 ASP A O 1
ATOM 673 N N . LYS A 1 85 ? 23.373 3.153 -33.512 1.00 87.62 85 LYS A N 1
ATOM 674 C CA . LYS A 1 85 ? 21.978 3.628 -33.537 1.00 87.62 85 LYS A CA 1
ATOM 675 C C . LYS A 1 85 ? 21.028 2.535 -33.049 1.00 87.62 85 LYS A C 1
ATOM 677 O O . LYS A 1 85 ? 20.228 2.810 -32.158 1.00 87.62 85 LYS A O 1
ATOM 682 N N . ALA A 1 86 ? 21.160 1.314 -33.566 1.00 83.25 86 ALA A N 1
ATOM 683 C CA . ALA A 1 86 ? 20.338 0.178 -33.161 1.00 83.25 86 ALA A CA 1
ATOM 684 C C . ALA A 1 86 ? 20.487 -0.138 -31.662 1.00 83.25 86 ALA A C 1
ATOM 686 O O . ALA A 1 86 ? 19.487 -0.333 -30.974 1.00 83.25 86 ALA A O 1
ATOM 687 N N . GLU A 1 87 ? 21.709 -0.100 -31.127 1.00 87.38 87 GLU A N 1
ATOM 688 C CA . GLU A 1 87 ? 21.974 -0.307 -29.703 1.00 87.38 87 GLU A CA 1
ATOM 689 C C . GLU A 1 87 ? 21.374 0.817 -28.850 1.00 87.38 87 GLU A C 1
ATOM 691 O O . GLU A 1 87 ? 20.701 0.556 -27.850 1.00 87.38 87 GLU A O 1
ATOM 696 N N . ARG A 1 88 ? 21.531 2.083 -29.262 1.00 87.75 88 ARG A N 1
ATOM 697 C CA . ARG A 1 88 ? 20.918 3.217 -28.552 1.00 87.75 88 ARG A CA 1
ATOM 698 C C . ARG A 1 88 ? 19.397 3.132 -28.534 1.00 87.75 88 ARG A C 1
ATOM 700 O O . ARG A 1 88 ? 18.794 3.463 -27.511 1.00 87.75 88 ARG A O 1
ATOM 707 N N . ASP A 1 89 ? 18.774 2.709 -29.625 1.00 85.31 89 ASP A N 1
ATOM 708 C CA . ASP A 1 89 ? 17.320 2.597 -29.708 1.00 85.31 89 ASP A CA 1
ATOM 709 C C . ASP A 1 89 ? 16.797 1.395 -28.911 1.00 85.31 89 ASP A C 1
ATOM 711 O O . ASP A 1 89 ? 15.827 1.546 -28.162 1.00 85.31 89 ASP A O 1
ATOM 715 N N . ALA A 1 90 ? 17.505 0.260 -28.928 1.00 84.62 90 ALA A N 1
ATOM 716 C CA . ALA A 1 90 ? 17.231 -0.867 -28.037 1.00 84.62 90 ALA A CA 1
ATOM 717 C C . ALA A 1 90 ? 17.357 -0.462 -26.556 1.00 84.62 90 ALA A C 1
ATOM 719 O O . ALA A 1 90 ? 16.449 -0.708 -25.758 1.00 84.62 90 ALA A O 1
ATOM 720 N N . MET A 1 91 ? 18.421 0.260 -26.190 1.00 89.50 91 MET A N 1
ATOM 721 C CA . MET A 1 91 ? 18.645 0.732 -24.821 1.00 89.50 91 MET A CA 1
ATOM 722 C C . MET A 1 91 ? 17.564 1.728 -24.368 1.00 89.50 91 MET A C 1
ATOM 724 O O . MET A 1 91 ? 17.137 1.715 -23.209 1.00 89.50 91 MET A O 1
ATOM 728 N N . LYS A 1 92 ? 17.097 2.615 -25.259 1.00 88.00 92 LYS A N 1
ATOM 729 C CA . LYS A 1 92 ? 15.983 3.536 -24.972 1.00 88.00 92 LYS A CA 1
ATOM 730 C C . LYS A 1 92 ? 14.673 2.779 -24.778 1.00 88.00 92 LYS A C 1
ATOM 732 O O . LYS A 1 92 ? 13.958 3.077 -23.819 1.00 88.00 92 LYS A O 1
ATOM 737 N N . ALA A 1 93 ? 14.378 1.809 -25.642 1.00 84.19 93 ALA A N 1
ATOM 738 C CA . ALA A 1 93 ? 13.182 0.981 -25.545 1.00 84.19 93 ALA A CA 1
ATOM 739 C C . ALA A 1 93 ? 13.164 0.185 -24.231 1.00 84.19 93 ALA A C 1
ATOM 741 O O . ALA A 1 93 ? 12.181 0.237 -23.491 1.00 84.19 93 ALA A O 1
ATOM 742 N N . GLU A 1 94 ? 14.278 -0.448 -23.863 1.00 88.31 94 GLU A N 1
ATOM 743 C CA . GLU A 1 94 ? 14.402 -1.193 -22.609 1.00 88.31 94 GLU A CA 1
ATOM 744 C C . GLU A 1 94 ? 14.259 -0.274 -21.383 1.00 88.31 94 GLU A C 1
ATOM 746 O O . GLU A 1 94 ? 13.537 -0.584 -20.431 1.00 88.31 94 GLU A O 1
ATOM 751 N N . LYS A 1 95 ? 14.879 0.916 -21.406 1.00 89.06 95 LYS A N 1
ATOM 752 C CA . LYS A 1 95 ? 14.704 1.926 -20.349 1.00 89.06 95 LYS A CA 1
ATOM 753 C C . LYS A 1 95 ? 13.249 2.380 -20.235 1.00 89.06 95 LYS A C 1
ATOM 755 O O . LYS A 1 95 ? 12.776 2.595 -19.116 1.00 89.06 95 LYS A O 1
ATOM 760 N N . ALA A 1 96 ? 12.543 2.549 -21.351 1.00 87.56 96 ALA A N 1
ATOM 761 C CA . ALA A 1 96 ? 11.135 2.931 -21.359 1.00 87.56 96 ALA A CA 1
ATOM 762 C C . ALA A 1 96 ? 10.254 1.821 -20.765 1.00 87.56 96 ALA A C 1
ATOM 764 O O . ALA A 1 96 ? 9.455 2.105 -19.871 1.00 87.56 96 ALA A O 1
ATOM 765 N N . GLN A 1 97 ? 10.474 0.565 -21.162 1.00 88.19 97 GLN A N 1
ATOM 766 C CA . GLN A 1 97 ? 9.774 -0.597 -20.608 1.00 88.19 97 GLN A CA 1
ATOM 767 C C . GLN A 1 97 ? 10.030 -0.747 -19.104 1.00 88.19 97 GLN A C 1
ATOM 769 O O . GLN A 1 97 ? 9.084 -0.786 -18.319 1.00 88.19 97 GLN A O 1
ATOM 774 N N . LYS A 1 98 ? 11.295 -0.689 -18.665 1.00 91.06 98 LYS A N 1
ATOM 775 C CA . LYS A 1 98 ? 11.662 -0.733 -17.237 1.00 91.06 98 LYS A CA 1
ATOM 776 C C . LYS A 1 98 ? 11.017 0.399 -16.435 1.00 91.06 98 LYS A C 1
ATOM 778 O O . LYS A 1 98 ? 10.620 0.202 -15.286 1.00 91.06 98 LYS A O 1
ATOM 783 N N . LYS A 1 99 ? 10.909 1.609 -16.998 1.00 90.25 99 LYS A N 1
ATOM 784 C CA . LYS A 1 99 ? 10.215 2.735 -16.346 1.00 90.25 99 LYS A CA 1
ATOM 785 C C . LYS A 1 99 ? 8.707 2.493 -16.264 1.00 90.25 99 LYS A C 1
ATOM 787 O O . LYS A 1 99 ? 8.124 2.794 -15.223 1.00 90.25 99 LYS A O 1
ATOM 792 N N . ALA A 1 100 ? 8.092 1.967 -17.320 1.00 86.50 100 ALA A N 1
ATOM 793 C CA . ALA A 1 100 ? 6.670 1.639 -17.345 1.00 86.50 100 ALA A CA 1
ATOM 794 C C . ALA A 1 100 ? 6.332 0.549 -16.316 1.00 86.50 100 ALA A C 1
ATOM 796 O O . ALA A 1 100 ? 5.464 0.759 -15.472 1.00 86.50 100 ALA A O 1
ATOM 797 N N . GLU A 1 101 ? 7.098 -0.541 -16.281 1.00 91.44 101 GLU A N 1
ATOM 798 C CA . GLU A 1 101 ? 6.926 -1.632 -15.319 1.00 91.44 101 GLU A CA 1
ATOM 799 C C . GLU A 1 101 ? 7.095 -1.144 -13.872 1.00 91.44 101 GLU A C 1
ATOM 801 O O . GLU A 1 101 ? 6.268 -1.427 -13.006 1.00 91.44 101 GLU A O 1
ATOM 806 N N . LYS A 1 102 ? 8.122 -0.324 -13.597 1.00 92.00 102 LYS A N 1
ATOM 807 C CA . LYS A 1 102 ? 8.311 0.281 -12.268 1.00 92.00 102 LYS A CA 1
ATOM 808 C C . LYS A 1 102 ? 7.136 1.173 -11.863 1.00 92.00 102 LYS A C 1
ATOM 810 O O . LYS A 1 102 ? 6.801 1.215 -10.681 1.00 92.00 102 LYS A O 1
ATOM 815 N N . LYS A 1 103 ? 6.526 1.907 -12.800 1.00 89.94 103 LYS A N 1
ATOM 816 C CA . LYS A 1 103 ? 5.343 2.740 -12.526 1.00 89.94 103 LYS A CA 1
ATOM 817 C C . LYS A 1 103 ? 4.111 1.882 -12.236 1.00 89.94 103 LYS A C 1
ATOM 819 O O . LYS A 1 103 ? 3.417 2.174 -11.266 1.00 89.94 103 LYS A O 1
ATOM 824 N N . LEU A 1 104 ? 3.881 0.818 -13.008 1.00 90.94 104 LEU A N 1
ATOM 825 C CA . LEU A 1 104 ? 2.790 -0.132 -12.767 1.00 90.94 104 LEU A CA 1
ATOM 826 C C . LEU A 1 104 ? 2.938 -0.807 -11.401 1.00 90.94 104 LEU A C 1
ATOM 828 O O . LEU A 1 104 ? 2.050 -0.674 -10.565 1.00 90.94 104 LEU A O 1
ATOM 832 N N . LYS A 1 105 ? 4.117 -1.367 -11.100 1.00 91.75 105 LYS A N 1
ATOM 833 C CA . LYS A 1 105 ? 4.413 -1.978 -9.792 1.00 91.75 105 LYS A CA 1
ATOM 834 C C . LYS A 1 105 ? 4.213 -1.011 -8.624 1.00 91.75 105 LYS A C 1
ATOM 836 O O . LYS A 1 105 ? 3.777 -1.415 -7.551 1.00 91.75 105 LYS A O 1
ATOM 841 N N . LYS A 1 106 ? 4.540 0.276 -8.793 1.00 91.31 106 LYS A N 1
ATOM 842 C CA . LYS A 1 106 ? 4.279 1.300 -7.765 1.00 91.31 106 LYS A CA 1
ATOM 843 C C . LYS A 1 106 ? 2.780 1.531 -7.559 1.00 91.31 106 LYS A C 1
ATOM 845 O O . LYS A 1 106 ? 2.356 1.621 -6.413 1.00 91.31 106 LYS A O 1
ATOM 850 N N . ARG A 1 107 ? 1.987 1.596 -8.633 1.00 89.56 107 ARG A N 1
ATOM 851 C CA . ARG A 1 107 ? 0.522 1.742 -8.553 1.00 89.56 107 ARG A CA 1
ATOM 852 C C . ARG A 1 107 ? -0.147 0.521 -7.923 1.00 89.56 107 ARG A C 1
ATOM 854 O O . ARG A 1 107 ? -1.008 0.678 -7.065 1.00 89.56 107 ARG A O 1
ATOM 861 N N . GLU A 1 108 ? 0.285 -0.681 -8.287 1.00 92.62 108 GLU A N 1
ATOM 862 C CA . GLU A 1 108 ? -0.199 -1.934 -7.690 1.00 92.62 108 GLU A CA 1
ATOM 863 C C . GLU A 1 108 ? 0.110 -2.005 -6.191 1.00 92.62 108 GLU A C 1
ATOM 865 O O . GLU A 1 108 ? -0.754 -2.338 -5.387 1.00 92.62 108 GLU A O 1
ATOM 870 N N . LYS A 1 109 ? 1.322 -1.610 -5.779 1.00 92.62 109 LYS A N 1
ATOM 871 C CA . LYS A 1 109 ? 1.663 -1.526 -4.352 1.00 92.62 109 LYS A CA 1
ATOM 872 C C . LYS A 1 109 ? 0.800 -0.505 -3.614 1.00 92.62 109 LYS A C 1
ATOM 874 O O . LYS A 1 109 ? 0.279 -0.821 -2.554 1.00 92.62 109 LYS A O 1
ATOM 879 N N . LEU A 1 110 ? 0.603 0.687 -4.185 1.00 92.81 110 LEU A N 1
ATOM 880 C CA . LEU A 1 110 ? -0.240 1.720 -3.573 1.00 92.81 110 LEU A CA 1
ATOM 881 C C . LEU A 1 110 ? -1.695 1.262 -3.418 1.00 92.81 110 LEU A C 1
ATOM 883 O O . LEU A 1 110 ? -2.278 1.442 -2.354 1.00 92.81 110 LEU A O 1
ATOM 887 N N . THR A 1 111 ? -2.269 0.642 -4.449 1.00 92.94 111 THR A N 1
ATOM 888 C CA . THR A 1 111 ? -3.640 0.103 -4.394 1.00 92.94 111 THR A CA 1
ATOM 889 C C . THR A 1 111 ? -3.762 -1.023 -3.369 1.00 92.94 111 THR A C 1
ATOM 891 O O . THR A 1 111 ? -4.662 -0.982 -2.533 1.00 92.94 111 THR A O 1
ATOM 894 N N . SER A 1 112 ? -2.807 -1.957 -3.341 1.00 94.38 112 SER A N 1
ATOM 895 C CA . SER A 1 112 ? -2.741 -3.011 -2.321 1.00 94.38 112 SER A CA 1
ATOM 896 C C . SER A 1 112 ? -2.632 -2.445 -0.899 1.00 94.38 112 SER A C 1
ATOM 898 O O . SER A 1 112 ? -3.315 -2.918 0.012 1.00 94.38 112 SER A O 1
ATOM 900 N N . ASP A 1 113 ? -1.804 -1.419 -0.685 1.00 93.50 113 ASP A N 1
ATOM 901 C CA . ASP A 1 113 ? -1.657 -0.769 0.619 1.00 93.50 113 ASP A CA 1
ATOM 902 C C . ASP A 1 113 ? -2.966 -0.089 1.048 1.00 93.50 113 ASP A C 1
ATOM 904 O O . ASP A 1 113 ? -3.398 -0.260 2.193 1.00 93.50 113 ASP A O 1
ATOM 908 N N . ILE A 1 114 ? -3.638 0.619 0.134 1.00 93.94 114 ILE A N 1
ATOM 909 C CA . ILE A 1 114 ? -4.952 1.235 0.374 1.00 93.94 114 ILE A CA 1
ATOM 910 C C . ILE A 1 114 ? -5.982 0.171 0.767 1.00 93.94 114 ILE A C 1
ATOM 912 O O . ILE A 1 114 ? -6.674 0.325 1.777 1.00 93.94 114 ILE A O 1
ATOM 916 N N . ASP A 1 115 ? -6.062 -0.929 0.021 1.00 94.94 115 ASP A N 1
ATOM 917 C CA . ASP A 1 115 ? -7.014 -2.006 0.291 1.00 94.94 115 ASP A CA 1
ATOM 918 C C . ASP A 1 115 ? -6.730 -2.703 1.621 1.00 94.94 115 ASP A C 1
ATOM 920 O O . ASP A 1 115 ? -7.658 -3.006 2.379 1.00 94.94 115 ASP A O 1
ATOM 924 N N . SER A 1 116 ? -5.453 -2.905 1.956 1.00 94.81 116 SER A N 1
ATOM 925 C CA . SER A 1 116 ? -5.055 -3.448 3.256 1.00 94.81 116 SER A CA 1
ATOM 926 C C . SER A 1 116 ? -5.556 -2.564 4.404 1.00 94.81 116 SER A C 1
ATOM 928 O O . SER A 1 116 ? -6.118 -3.075 5.376 1.00 94.81 116 SER A O 1
ATOM 930 N N . LYS A 1 117 ? -5.450 -1.234 4.264 1.00 94.94 117 LYS A N 1
ATOM 931 C CA . LYS A 1 117 ? -5.902 -0.269 5.272 1.00 94.94 117 LYS A CA 1
ATOM 932 C C . LYS A 1 117 ? -7.417 -0.199 5.379 1.00 94.94 117 LYS A C 1
ATOM 934 O O . LYS A 1 117 ? -7.931 -0.240 6.496 1.00 94.94 117 LYS A O 1
ATOM 939 N N . LYS A 1 118 ? -8.140 -0.211 4.256 1.00 95.25 118 LYS A N 1
ATOM 940 C CA . LYS A 1 118 ? -9.610 -0.326 4.252 1.00 95.25 118 LYS A CA 1
ATOM 941 C C . LYS A 1 118 ? -10.074 -1.580 4.994 1.00 95.25 118 LYS A C 1
ATOM 943 O O . LYS A 1 118 ? -10.986 -1.512 5.815 1.00 95.25 118 LYS A O 1
ATOM 948 N N . ARG A 1 119 ? -9.419 -2.722 4.749 1.00 95.88 119 ARG A N 1
ATOM 949 C CA . ARG A 1 119 ? -9.736 -3.990 5.424 1.00 95.88 119 ARG A CA 1
ATOM 950 C C . ARG A 1 119 ? -9.449 -3.941 6.922 1.00 95.88 119 ARG A C 1
ATOM 952 O O . ARG A 1 119 ? -10.251 -4.471 7.687 1.00 95.88 119 ARG A O 1
ATOM 959 N N . SER A 1 120 ? -8.342 -3.334 7.350 1.00 94.69 120 SER A N 1
ATOM 960 C CA . SER A 1 120 ? -8.035 -3.166 8.779 1.00 94.69 120 SER A CA 1
ATOM 961 C C . SER A 1 120 ? -9.076 -2.301 9.484 1.00 94.69 120 SER A C 1
ATOM 963 O O . SER A 1 120 ? -9.627 -2.740 10.491 1.00 94.69 120 SER A O 1
ATOM 965 N N . ILE A 1 121 ? -9.438 -1.154 8.893 1.00 95.44 121 ILE A N 1
ATOM 966 C CA . ILE A 1 121 ? -10.505 -0.283 9.408 1.00 95.44 121 ILE A CA 1
ATOM 967 C C . ILE A 1 121 ? -11.806 -1.075 9.557 1.00 95.44 121 ILE A C 1
ATOM 969 O O . ILE A 1 121 ? -12.369 -1.123 10.644 1.00 95.44 121 ILE A O 1
ATOM 973 N N . ALA A 1 122 ? -12.243 -1.781 8.510 1.00 96.88 122 ALA A N 1
ATOM 974 C CA . ALA A 1 122 ? -13.478 -2.565 8.554 1.00 96.88 122 ALA A CA 1
ATOM 975 C C . ALA A 1 122 ? -13.452 -3.672 9.626 1.00 96.88 122 ALA A C 1
ATOM 977 O O . ALA A 1 122 ? -14.465 -3.939 10.273 1.00 96.88 122 ALA A O 1
ATOM 978 N N . LYS A 1 123 ? -12.304 -4.332 9.832 1.00 96.50 123 LYS A N 1
ATOM 979 C CA . LYS A 1 123 ? -12.147 -5.350 10.882 1.00 96.50 123 LYS A CA 1
ATOM 980 C C . LYS A 1 123 ? -12.279 -4.746 12.274 1.00 96.50 123 LYS A C 1
ATOM 982 O O . LYS A 1 123 ? -12.930 -5.355 13.119 1.00 96.50 123 LYS A O 1
ATOM 987 N N . ASP A 1 124 ? -11.664 -3.596 12.515 1.00 95.94 124 ASP A N 1
ATOM 988 C CA . ASP A 1 124 ? -11.702 -2.958 13.827 1.00 95.94 124 ASP A CA 1
ATOM 989 C C . ASP A 1 124 ? -13.063 -2.306 14.101 1.00 95.94 124 ASP A C 1
ATOM 991 O O . ASP A 1 124 ? -13.579 -2.469 15.204 1.00 95.94 124 ASP A O 1
ATOM 995 N N . THR A 1 125 ? -13.725 -1.724 13.094 1.00 95.38 125 THR A N 1
ATOM 996 C CA . THR A 1 125 ? -15.121 -1.260 13.205 1.00 95.38 125 THR A CA 1
ATOM 997 C C . THR A 1 125 ? -16.055 -2.403 13.608 1.00 95.38 125 THR A C 1
ATOM 999 O O . THR A 1 125 ? -16.780 -2.283 14.589 1.00 95.38 125 THR A O 1
ATOM 1002 N N . ARG A 1 126 ? -15.950 -3.574 12.963 1.00 96.69 126 ARG A N 1
ATOM 1003 C CA . ARG A 1 126 ? -16.738 -4.762 13.344 1.00 96.69 126 ARG A CA 1
ATOM 1004 C C . ARG A 1 126 ? -16.455 -5.251 14.766 1.00 96.69 126 ARG A C 1
ATOM 1006 O O . ARG A 1 126 ? -17.320 -5.857 15.395 1.00 96.69 126 ARG A O 1
ATOM 1013 N N . LYS A 1 127 ? -15.230 -5.074 15.276 1.00 95.75 127 LYS A N 1
ATOM 1014 C CA . LYS A 1 127 ? -14.913 -5.410 16.674 1.00 95.75 127 LYS A CA 1
ATOM 1015 C C . LYS A 1 127 ? -15.582 -4.431 17.631 1.00 95.75 127 LYS A C 1
ATOM 1017 O O . LYS A 1 127 ? -16.098 -4.887 18.645 1.00 95.75 127 LYS A O 1
ATOM 1022 N N . ILE A 1 128 ? -15.578 -3.138 17.308 1.00 95.50 128 ILE A N 1
ATOM 1023 C CA . ILE A 1 128 ? -16.264 -2.108 18.097 1.00 95.50 128 ILE A CA 1
ATOM 1024 C C . ILE A 1 128 ? -17.762 -2.403 18.148 1.00 95.50 128 ILE A C 1
ATOM 1026 O O . ILE A 1 128 ? -18.293 -2.522 19.244 1.00 95.50 128 ILE A O 1
ATOM 1030 N N . GLU A 1 129 ? -18.403 -2.649 17.003 1.00 96.44 129 GLU A N 1
ATOM 1031 C CA . GLU A 1 129 ? -19.831 -2.996 16.931 1.00 96.44 129 GLU A CA 1
ATOM 1032 C C . GLU A 1 129 ? -20.166 -4.201 17.821 1.00 96.44 129 GLU A C 1
ATOM 1034 O O . GLU A 1 129 ? -21.079 -4.143 18.638 1.00 96.44 129 GLU A O 1
ATOM 1039 N N . LYS A 1 130 ? -19.371 -5.279 17.749 1.00 96.06 130 LYS A N 1
ATOM 1040 C CA . LYS A 1 130 ? -19.563 -6.467 18.600 1.00 96.06 130 LYS A CA 1
ATOM 1041 C C . LYS A 1 130 ? -19.363 -6.185 20.087 1.00 96.06 130 LYS A C 1
ATOM 1043 O O . LYS A 1 130 ? -19.994 -6.837 20.917 1.00 96.06 130 LYS A O 1
ATOM 1048 N N . LEU A 1 131 ? -18.431 -5.302 20.442 1.00 94.69 131 LEU A N 1
ATOM 1049 C CA . LEU A 1 131 ? -18.199 -4.918 21.835 1.00 94.69 131 LEU A CA 1
ATOM 1050 C C . LEU A 1 131 ? -19.345 -4.049 22.355 1.00 94.69 131 LEU A C 1
ATOM 1052 O O . LEU A 1 131 ? -19.827 -4.315 23.451 1.00 94.69 131 LEU A O 1
ATOM 1056 N N . GLN A 1 132 ? -19.809 -3.084 21.560 1.00 93.38 132 GLN A N 1
ATOM 1057 C CA . GLN A 1 132 ? -20.955 -2.232 21.875 1.00 93.38 132 GLN A CA 1
ATOM 1058 C C . GLN A 1 132 ? -22.231 -3.063 22.023 1.00 93.38 132 GLN A C 1
ATOM 1060 O O . GLN A 1 132 ? -22.897 -2.964 23.042 1.00 93.38 132 GLN A O 1
ATOM 1065 N N . GLU A 1 133 ? -22.514 -3.969 21.085 1.00 95.38 133 GLU A N 1
ATOM 1066 C CA . GLU A 1 133 ? -23.687 -4.844 21.147 1.00 95.38 133 GLU A CA 1
ATOM 1067 C C . GLU A 1 133 ? -23.684 -5.725 22.408 1.00 95.38 133 GLU A C 1
ATOM 1069 O O . GLU A 1 133 ? -24.707 -5.871 23.078 1.00 95.38 133 GLU A O 1
ATOM 1074 N N . LYS A 1 134 ? -22.529 -6.307 22.764 1.00 92.00 134 LYS A N 1
ATOM 1075 C CA . LYS A 1 134 ? -22.389 -7.082 24.007 1.00 92.00 134 LYS A CA 1
ATOM 1076 C C . LYS A 1 134 ? -22.580 -6.209 25.241 1.00 92.00 134 LYS A C 1
ATOM 1078 O O . LYS A 1 134 ? -23.274 -6.621 26.163 1.00 92.00 134 LYS A O 1
ATOM 1083 N N . MET A 1 135 ? -21.994 -5.014 25.239 1.00 91.69 135 MET A N 1
ATOM 1084 C CA . MET A 1 135 ? -22.110 -4.065 26.340 1.00 91.69 135 MET A CA 1
ATOM 1085 C C . MET A 1 135 ? -23.568 -3.655 26.568 1.00 91.69 135 MET A C 1
ATOM 1087 O O . MET A 1 135 ? -24.045 -3.759 27.691 1.00 91.69 135 MET A O 1
ATOM 1091 N N . THR A 1 136 ? -24.299 -3.280 25.515 1.00 92.12 136 THR A N 1
ATOM 1092 C CA . THR A 1 136 ? -25.721 -2.919 25.604 1.00 92.12 136 THR A CA 1
ATOM 1093 C C . THR A 1 136 ? -26.555 -4.082 26.145 1.00 92.12 136 THR A C 1
ATOM 1095 O O . THR A 1 136 ? -27.285 -3.905 27.116 1.00 92.12 136 THR A O 1
ATOM 1098 N N . LYS A 1 137 ? -26.371 -5.301 25.614 1.00 93.12 137 LYS A N 1
ATOM 1099 C CA . LYS A 1 137 ? -27.100 -6.496 26.081 1.00 93.12 137 LYS A CA 1
ATOM 1100 C C . LYS A 1 137 ? -26.821 -6.843 27.542 1.00 93.12 137 LYS A C 1
ATOM 1102 O O . LYS A 1 137 ? -27.720 -7.291 28.249 1.00 93.12 137 LYS A O 1
ATOM 1107 N N . ASP A 1 138 ? -25.578 -6.711 27.993 1.00 92.50 138 ASP A N 1
ATOM 1108 C CA . ASP A 1 138 ? -25.212 -7.026 29.376 1.00 92.50 138 ASP A CA 1
ATOM 1109 C C . ASP A 1 138 ? -25.636 -5.912 30.348 1.00 92.50 138 ASP A C 1
ATOM 1111 O O . ASP A 1 138 ? -25.932 -6.200 31.510 1.00 92.50 138 ASP A O 1
ATOM 1115 N N . GLN A 1 139 ? -25.720 -4.665 29.873 1.00 90.25 139 GLN A N 1
ATOM 1116 C CA . GLN A 1 139 ? -26.199 -3.517 30.639 1.00 90.25 139 GLN A CA 1
ATOM 1117 C C . GLN A 1 139 ? -27.715 -3.595 30.839 1.00 90.25 139 GLN A C 1
ATOM 1119 O O . GLN A 1 139 ? -28.177 -3.446 31.966 1.00 90.25 139 GLN A O 1
ATOM 1124 N N . GLU A 1 140 ? -28.477 -3.929 29.793 1.00 91.25 140 GLU A N 1
ATOM 1125 C CA . GLU A 1 140 ? -29.921 -4.205 29.878 1.00 91.25 140 GLU A CA 1
ATOM 1126 C C . GLU A 1 140 ? -30.234 -5.347 30.853 1.00 91.25 140 GLU A C 1
ATOM 1128 O O . GLU A 1 140 ? -31.219 -5.306 31.583 1.00 91.25 140 GLU A O 1
ATOM 1133 N N . LYS A 1 141 ? -29.364 -6.364 30.908 1.00 91.94 141 LYS A N 1
ATOM 1134 C CA . LYS A 1 141 ? -29.487 -7.490 31.846 1.00 91.94 141 LYS A CA 1
ATOM 1135 C C . LYS A 1 141 ? -28.993 -7.171 33.262 1.00 91.94 141 LYS A C 1
ATOM 1137 O O . LYS A 1 141 ? -29.030 -8.064 34.106 1.00 91.94 141 LYS A O 1
ATOM 1142 N N . GLY A 1 142 ? -28.466 -5.970 33.514 1.00 88.94 142 GLY A N 1
ATOM 1143 C CA . GLY A 1 142 ? -27.895 -5.579 34.808 1.00 88.94 142 GLY A CA 1
ATOM 1144 C C . GLY A 1 142 ? -26.654 -6.381 35.226 1.00 88.94 142 GLY A C 1
ATOM 1145 O O . GLY A 1 142 ? -26.309 -6.410 36.403 1.00 88.94 142 GLY A O 1
ATOM 1146 N N . LYS A 1 143 ? -25.980 -7.064 34.289 1.00 86.81 143 LYS A N 1
ATOM 1147 C CA . LYS A 1 143 ? -24.822 -7.938 34.571 1.00 86.81 143 LYS A CA 1
ATOM 1148 C C . LYS A 1 143 ? -23.492 -7.187 34.610 1.00 86.81 143 LYS A C 1
ATOM 1150 O O . LYS A 1 143 ? -22.478 -7.746 35.029 1.00 86.81 143 LYS A O 1
ATOM 1155 N N . LEU A 1 144 ? -23.473 -5.947 34.129 1.00 85.81 144 LEU A N 1
ATOM 1156 C CA . LEU A 1 144 ? -22.266 -5.139 34.021 1.00 85.81 144 LEU A CA 1
ATOM 1157 C C . LEU A 1 144 ? -22.024 -4.321 35.291 1.00 85.81 144 LEU A C 1
ATOM 1159 O O . LEU A 1 144 ? -22.795 -3.436 35.645 1.00 85.81 144 LEU A O 1
ATOM 1163 N N . SER A 1 145 ? -20.895 -4.595 35.943 1.00 87.12 145 SER A N 1
ATOM 1164 C CA . SER A 1 145 ? -20.341 -3.735 36.991 1.00 87.12 145 SER A CA 1
ATOM 1165 C C . SER A 1 145 ? -19.747 -2.453 36.376 1.00 87.12 145 SER A C 1
ATOM 1167 O O . SER A 1 145 ? -19.187 -2.528 35.276 1.00 87.12 145 SER A O 1
ATOM 1169 N N . PRO A 1 146 ? -19.765 -1.301 37.077 1.00 86.25 146 PRO A N 1
ATOM 1170 C CA . PRO A 1 146 ? -19.182 -0.045 36.587 1.00 86.25 146 PRO A CA 1
ATOM 1171 C C . PRO A 1 146 ? -17.729 -0.181 36.103 1.00 86.25 146 PRO A C 1
ATOM 1173 O O . PRO A 1 146 ? -17.371 0.307 35.033 1.00 86.25 146 PRO A O 1
ATOM 1176 N N . LEU A 1 147 ? -16.907 -0.953 36.821 1.00 90.19 147 LEU A N 1
ATOM 1177 C CA . LEU A 1 147 ? -15.512 -1.215 36.443 1.00 90.19 147 LEU A CA 1
ATOM 1178 C C . LEU A 1 147 ? -15.381 -2.025 35.144 1.00 90.19 147 LEU A C 1
ATOM 1180 O O . LEU A 1 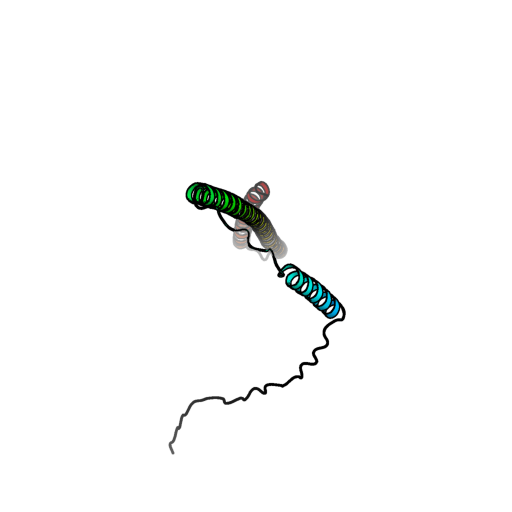147 ? -14.402 -1.895 34.407 1.00 90.19 147 LEU A O 1
ATOM 1184 N N . ALA A 1 148 ? -16.340 -2.909 34.863 1.00 89.25 148 ALA A N 1
ATOM 1185 C CA . ALA A 1 148 ? -16.347 -3.687 33.630 1.00 89.25 148 ALA A CA 1
ATOM 1186 C C . ALA A 1 148 ? -16.717 -2.810 32.423 1.00 89.25 148 ALA A C 1
ATOM 1188 O O . ALA A 1 148 ? -16.115 -2.969 31.358 1.00 89.25 148 ALA A O 1
ATOM 1189 N N . ILE A 1 149 ? -17.633 -1.854 32.612 1.00 89.69 149 ILE A N 1
ATOM 1190 C CA . ILE A 1 149 ? -18.008 -0.854 31.602 1.00 89.69 149 ILE A CA 1
ATOM 1191 C C . ILE A 1 149 ? -16.795 0.011 31.244 1.00 89.69 149 ILE A C 1
ATOM 1193 O O . ILE A 1 149 ? -16.457 0.125 30.067 1.00 89.69 149 ILE A O 1
ATOM 1197 N N . GLU A 1 150 ? -16.064 0.532 32.234 1.00 92.44 150 GLU A N 1
ATOM 1198 C CA . GLU A 1 150 ? -14.839 1.303 31.977 1.00 92.44 150 GLU A CA 1
ATOM 1199 C C . GLU A 1 150 ? -13.798 0.503 31.185 1.00 92.44 150 GLU A C 1
ATOM 1201 O O . GLU A 1 150 ? -13.248 0.992 30.198 1.00 92.44 150 GLU A O 1
ATOM 1206 N N . LYS A 1 151 ? -13.554 -0.764 31.552 1.00 93.19 151 LYS A N 1
ATOM 1207 C CA . LYS A 1 151 ? -12.612 -1.628 30.817 1.00 93.19 151 LYS A CA 1
ATOM 1208 C C . LYS A 1 151 ? -13.035 -1.865 29.366 1.00 93.19 151 LYS A C 1
ATOM 1210 O O . LYS A 1 151 ? -12.167 -1.994 28.499 1.00 93.19 151 LYS A O 1
ATOM 1215 N N . LEU A 1 152 ? -14.335 -1.975 29.092 1.00 92.94 152 LEU A N 1
ATOM 1216 C CA . LEU A 1 152 ? -14.859 -2.106 27.730 1.00 92.94 152 LEU A CA 1
ATOM 1217 C C . LEU A 1 152 ? -14.709 -0.797 26.953 1.00 92.94 152 LEU A C 1
ATOM 1219 O O . LEU A 1 152 ? -14.197 -0.829 25.834 1.00 92.94 152 LEU A O 1
ATOM 1223 N N . ASN A 1 153 ? -15.033 0.339 27.568 1.00 92.44 153 ASN A N 1
ATOM 1224 C CA . ASN A 1 153 ? -14.858 1.662 26.970 1.00 92.44 153 ASN A CA 1
ATOM 1225 C C . ASN A 1 153 ? -13.392 1.944 26.624 1.00 92.44 153 ASN A C 1
ATOM 1227 O O . ASN A 1 153 ? -13.102 2.374 25.513 1.00 92.44 153 ASN A O 1
ATOM 1231 N N . LEU A 1 154 ? -12.443 1.594 27.498 1.00 95.31 154 LEU A N 1
ATOM 1232 C CA . LEU A 1 154 ? -11.009 1.720 27.208 1.00 95.31 154 LEU A CA 1
ATOM 1233 C C . LEU A 1 154 ? -10.570 0.869 26.005 1.00 95.31 154 LEU A C 1
ATOM 1235 O O . LEU A 1 154 ? -9.706 1.274 25.225 1.00 95.31 154 LEU A O 1
ATOM 1239 N N . LYS A 1 155 ? -11.150 -0.327 25.835 1.00 94.31 155 LYS A N 1
ATOM 1240 C CA . LYS A 1 155 ? -10.884 -1.169 24.658 1.00 94.31 155 LYS A CA 1
ATOM 1241 C C . LYS A 1 155 ? -11.462 -0.552 23.386 1.00 94.31 155 LYS A C 1
ATOM 1243 O O . LYS A 1 155 ? -10.790 -0.606 22.357 1.00 94.31 155 LYS A O 1
ATOM 1248 N N . ILE A 1 156 ? -12.668 0.013 23.459 1.00 94.69 156 ILE A N 1
ATOM 1249 C CA . ILE A 1 156 ? -13.317 0.708 22.340 1.00 94.69 156 ILE A CA 1
ATOM 1250 C C . ILE A 1 156 ? -12.486 1.932 21.941 1.00 94.69 156 ILE A C 1
ATOM 1252 O O . ILE A 1 156 ? -12.056 1.998 20.795 1.00 94.69 156 ILE A O 1
ATOM 1256 N N . ASP A 1 157 ? -12.124 2.800 22.886 1.00 96.12 157 ASP A N 1
ATOM 1257 C CA . ASP A 1 157 ? -11.302 3.995 22.638 1.00 96.12 157 ASP A CA 1
ATOM 1258 C C . ASP A 1 157 ? -9.938 3.641 22.013 1.00 96.12 157 ASP A C 1
ATOM 1260 O O . ASP A 1 157 ? -9.476 4.269 21.058 1.00 96.12 157 ASP A O 1
ATOM 1264 N N . LYS A 1 158 ? -9.295 2.555 22.468 1.00 96.12 158 LYS A N 1
ATOM 1265 C CA . LYS A 1 158 ? -8.047 2.074 21.852 1.00 96.12 158 LYS A CA 1
ATOM 1266 C C . LYS A 1 158 ? -8.242 1.646 20.392 1.00 96.12 158 LYS A C 1
ATOM 1268 O O . LYS A 1 158 ? -7.358 1.896 19.568 1.00 96.12 158 LYS A O 1
ATOM 1273 N N . LEU A 1 159 ? -9.358 0.988 20.074 1.00 95.31 159 LEU A N 1
ATOM 1274 C CA . LEU A 1 159 ? -9.694 0.593 18.704 1.00 95.31 159 LEU A CA 1
ATOM 1275 C C . LEU A 1 159 ? -10.048 1.813 17.847 1.00 95.31 159 LEU A C 1
ATOM 1277 O O . LEU A 1 159 ? -9.561 1.909 16.724 1.00 95.31 159 LEU A O 1
ATOM 1281 N N . GLU A 1 160 ? -10.805 2.774 18.374 1.00 95.06 160 GLU A N 1
ATOM 1282 C CA . GLU A 1 160 ? -11.160 4.020 17.684 1.00 95.06 160 GLU A CA 1
ATOM 1283 C C . GLU A 1 160 ? -9.923 4.856 17.345 1.00 95.06 160 GLU A C 1
ATOM 1285 O O . GLU A 1 160 ? -9.740 5.250 16.191 1.00 95.06 160 GLU A O 1
ATOM 1290 N N . LYS A 1 161 ? -8.998 5.023 18.298 1.00 96.31 161 LYS A N 1
ATOM 1291 C CA . LYS A 1 161 ? -7.689 5.655 18.059 1.00 96.31 161 LYS A CA 1
ATOM 1292 C C . LYS A 1 161 ? -6.875 4.914 16.998 1.00 96.31 161 LYS A C 1
ATOM 1294 O O . LYS A 1 161 ? -6.172 5.537 16.201 1.00 96.31 161 LYS A O 1
ATOM 1299 N N . GLY A 1 162 ? -6.946 3.581 16.979 1.00 94.81 162 GLY A N 1
ATOM 1300 C CA . GLY A 1 162 ? -6.333 2.753 15.938 1.00 94.81 162 GLY A CA 1
ATOM 1301 C C . GLY A 1 162 ? -6.928 3.030 14.555 1.00 94.81 162 GLY A C 1
ATOM 1302 O O . GLY A 1 162 ? -6.189 3.303 13.607 1.00 94.81 162 GLY A O 1
ATOM 1303 N N . ILE A 1 163 ? -8.260 3.046 14.463 1.00 95.81 163 ILE A N 1
ATOM 1304 C CA . ILE A 1 163 ? -9.011 3.354 13.241 1.00 95.81 163 ILE A CA 1
ATOM 1305 C C . ILE A 1 163 ? -8.692 4.761 12.743 1.00 95.81 163 ILE A C 1
ATOM 1307 O O . ILE A 1 163 ? -8.483 4.938 11.546 1.00 95.81 163 ILE A O 1
ATOM 1311 N N . GLN A 1 164 ? -8.621 5.757 13.627 1.00 96.50 164 GLN A N 1
ATOM 1312 C CA . GLN A 1 164 ? -8.279 7.127 13.252 1.00 96.50 164 GLN A CA 1
ATOM 1313 C C . GLN A 1 164 ? -6.892 7.197 12.602 1.00 96.50 164 GLN A C 1
ATOM 1315 O O . GLN A 1 164 ? -6.756 7.730 11.503 1.00 96.50 164 GLN A O 1
ATOM 1320 N N . 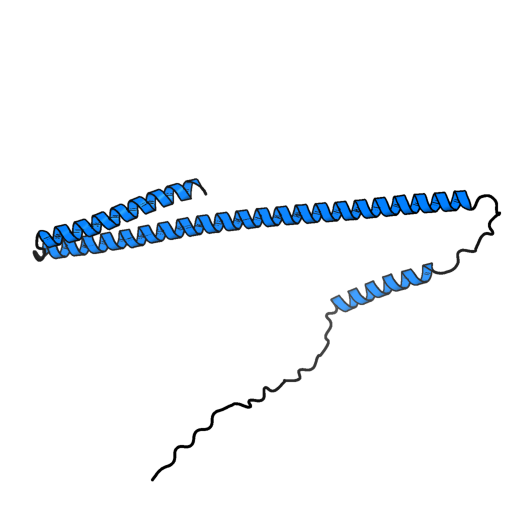LYS A 1 165 ? -5.881 6.562 13.209 1.00 95.50 165 LYS A N 1
ATOM 1321 C CA . LYS A 1 165 ? -4.527 6.485 12.633 1.00 95.50 165 LYS A CA 1
ATOM 1322 C C . LYS A 1 165 ? -4.509 5.784 11.277 1.00 95.50 165 LYS A C 1
ATOM 1324 O O . LYS A 1 165 ? -3.753 6.172 10.387 1.00 95.50 165 LYS A O 1
ATOM 1329 N N . ASP A 1 166 ? -5.304 4.732 11.108 1.00 94.44 166 ASP A N 1
ATOM 1330 C CA . ASP A 1 166 ? 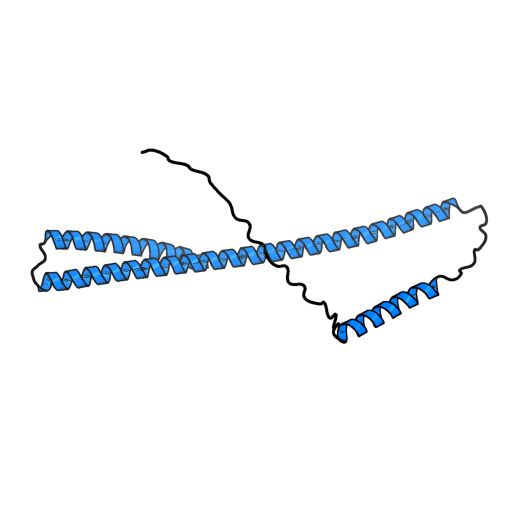-5.394 4.031 9.828 1.00 94.44 166 ASP A CA 1
ATOM 1331 C C . ASP A 1 166 ? -6.166 4.837 8.771 1.00 94.44 166 ASP A C 1
ATOM 1333 O O . ASP A 1 166 ? -5.765 4.809 7.607 1.00 94.44 166 ASP A O 1
ATOM 1337 N N . LYS A 1 167 ? -7.186 5.619 9.154 1.00 94.38 167 LYS A N 1
ATOM 1338 C CA . LYS A 1 167 ? -7.875 6.582 8.275 1.00 94.38 167 LYS A CA 1
ATOM 1339 C C . LYS A 1 167 ? -6.936 7.698 7.815 1.00 94.38 167 LYS A C 1
ATOM 1341 O O . LYS A 1 167 ? -6.885 7.979 6.624 1.00 94.38 167 LYS A O 1
ATOM 1346 N N . GLU A 1 168 ? -6.140 8.272 8.716 1.00 95.62 168 GLU A N 1
ATOM 1347 C CA . GLU A 1 168 ? -5.121 9.276 8.371 1.00 95.62 168 GLU A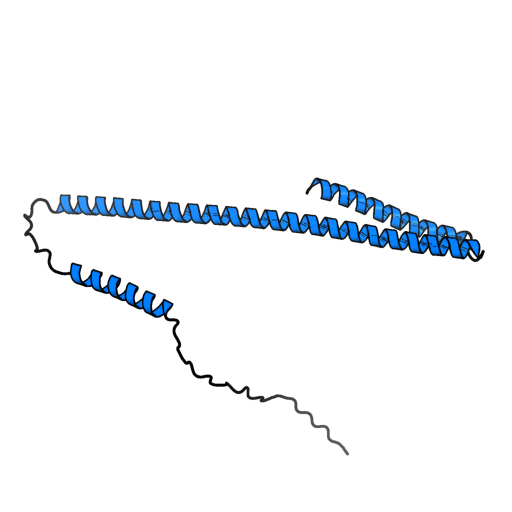 CA 1
ATOM 1348 C C . GLU A 1 168 ? -4.070 8.712 7.404 1.00 95.62 168 GLU A C 1
ATOM 1350 O O . GLU A 1 168 ? -3.699 9.349 6.416 1.00 95.62 168 GLU A O 1
ATOM 1355 N N . LYS A 1 169 ? -3.600 7.480 7.649 1.00 93.31 169 LYS A N 1
ATOM 1356 C CA . LYS A 1 169 ? -2.683 6.792 6.727 1.00 93.31 169 LYS A CA 1
ATOM 1357 C C . LYS A 1 169 ? -3.332 6.536 5.371 1.00 93.31 169 LYS A C 1
ATOM 1359 O O . LYS A 1 169 ? -2.654 6.680 4.357 1.00 93.31 169 LYS A O 1
ATOM 1364 N N . LEU A 1 170 ? -4.608 6.157 5.352 1.00 94.06 170 LEU A N 1
ATOM 1365 C CA . LEU A 1 170 ? -5.361 5.930 4.125 1.00 94.06 170 LEU A CA 1
ATOM 1366 C C . LEU A 1 170 ? -5.519 7.223 3.325 1.00 94.06 170 LEU A C 1
ATOM 1368 O O . LEU A 1 170 ? -5.255 7.202 2.129 1.00 94.06 170 LEU A O 1
ATOM 1372 N N . ASP A 1 171 ? -5.853 8.339 3.971 1.00 93.56 171 ASP A N 1
ATOM 1373 C CA . ASP A 1 171 ? -5.926 9.649 3.318 1.00 93.56 171 ASP A CA 1
ATOM 1374 C C . ASP A 1 171 ? -4.567 10.043 2.718 1.00 93.56 171 ASP A C 1
ATOM 1376 O O . ASP A 1 171 ? -4.459 10.378 1.538 1.00 93.56 171 ASP A O 1
ATOM 1380 N N . ARG A 1 172 ? -3.478 9.873 3.480 1.00 92.88 172 ARG A N 1
ATOM 1381 C CA . ARG A 1 172 ? -2.117 10.132 2.988 1.00 92.88 172 ARG A CA 1
ATOM 1382 C C . ARG A 1 172 ? -1.725 9.246 1.801 1.00 92.88 172 ARG A C 1
ATOM 1384 O O . ARG A 1 172 ? -0.958 9.695 0.950 1.00 92.88 172 ARG A O 1
ATOM 1391 N N . LEU A 1 173 ? -2.172 7.990 1.764 1.00 91.31 173 LEU A N 1
ATOM 1392 C CA . LEU A 1 173 ? -1.937 7.081 0.638 1.00 91.31 173 LEU A CA 1
ATOM 1393 C C . LEU A 1 173 ? -2.818 7.434 -0.567 1.00 91.31 173 LEU A C 1
ATOM 1395 O O . LEU A 1 173 ? -2.315 7.411 -1.685 1.00 91.31 173 LEU A O 1
ATOM 1399 N N . GLY A 1 174 ? -4.074 7.826 -0.342 1.00 86.25 174 GLY A N 1
ATOM 1400 C CA . GLY A 1 174 ? -4.996 8.280 -1.385 1.00 86.25 174 GLY A CA 1
ATOM 1401 C C . GLY A 1 174 ? -4.490 9.526 -2.109 1.00 86.25 174 GLY A C 1
ATOM 1402 O O . GLY A 1 174 ? -4.528 9.576 -3.330 1.00 86.25 174 GLY A O 1
ATOM 1403 N N . ARG A 1 175 ? -3.883 10.478 -1.388 1.00 89.94 175 ARG A N 1
ATOM 1404 C CA . ARG A 1 175 ? -3.231 11.659 -1.993 1.00 89.94 175 ARG A CA 1
ATOM 1405 C C . ARG A 1 175 ? -2.028 11.330 -2.892 1.00 89.94 175 ARG A C 1
ATOM 1407 O O . ARG A 1 175 ? -1.560 12.205 -3.610 1.00 89.94 175 ARG A O 1
ATOM 1414 N N . LYS A 1 176 ? -1.466 10.118 -2.802 1.00 84.06 176 LYS A N 1
ATOM 1415 C CA . LYS A 1 17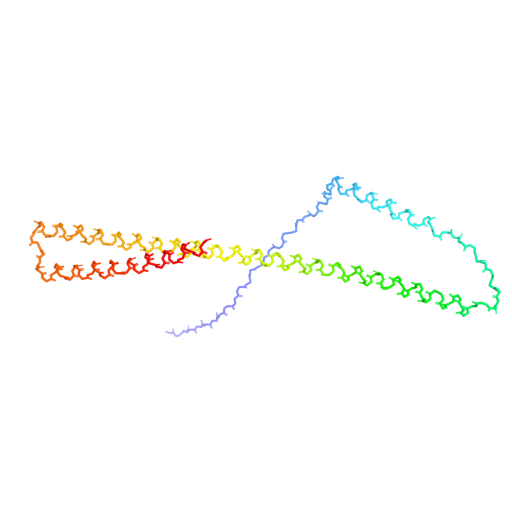6 ? -0.319 9.671 -3.620 1.00 84.06 176 LYS A CA 1
ATOM 1416 C C . LYS A 1 176 ? -0.734 8.894 -4.869 1.00 84.06 176 LYS A C 1
ATOM 1418 O O . LYS A 1 176 ? 0.149 8.535 -5.653 1.00 84.06 176 LYS A O 1
ATOM 1423 N N . GLN A 1 177 ? -2.013 8.546 -4.976 1.00 73.94 177 GLN A N 1
ATOM 1424 C CA . GLN A 1 177 ? -2.572 7.789 -6.089 1.00 73.94 177 GLN A CA 1
ATOM 1425 C C . GLN A 1 177 ? -2.759 8.698 -7.306 1.00 73.94 177 GLN A C 1
ATOM 1427 O O . GLN A 1 177 ? -2.457 8.212 -8.422 1.00 73.94 177 GLN A O 1
#

pLDDT: mean 75.46, std 19.88, range [36.53, 96.88]